Protein AF-A0A9Q9YPD6-F1 (afdb_monomer)

Mean predicted aligned error: 18.25 Å

InterPro domains:
  IPR005024 Snf7 family [PF03357] (2-167)
  IPR005024 Snf7 family [PTHR22761] (2-170)

Organism: Cyprinus carpio (NCBI:txid7962)

Foldseek 3Di:
DVLVVVLVVLVVVLVVLVVVLVVLVVVLVVCVVVVVPVVSVVSVVVSVVSVVVSVVSVVVSVVSVVVVVVVVVVVVVVVVVVVVVVVVVVVVVVVVVVVVVVVVVVVVVVVVVVVVVVVVVVVVVVPDDPVRVVVVVVVVVVVVVVVVVPPPDDDPPDPDPDDDDDDDDDPDDDDDDDDDDDDDDD

pLDDT: mean 80.51, std 18.85, range [35.62, 96.69]

Nearest PDB structures (foldseek):
  8qhw-assembly1_E  TM=4.895E-01  e=1.374E-01  Synechocystis sp. PCC 6803
  8a1g-assembly2_B  TM=8.987E-01  e=5.109E+00  Homo sapiens
  8qbr-assembly1_A  TM=3.561E-01  e=8.106E-01  Nostoc punctiforme
  6zvs-assembly1_A  TM=5.132E-01  e=3.677E+00  Nostoc punctiforme

Radius of gyration: 48.06 Å; Cα contacts (8 Å, |Δi|>4): 36; chains: 1; bounding box: 95×44×124 Å

Structure (mmCIF, N/CA/C/O backbone):
data_AF-A0A9Q9YPD6-F1
#
_entry.id   AF-A0A9Q9YPD6-F1
#
loop_
_atom_site.group_PDB
_atom_site.id
_atom_site.type_symbol
_atom_site.label_atom_id
_atom_site.label_alt_id
_atom_site.label_comp_id
_atom_site.label_asym_id
_atom_site.label_entity_id
_atom_site.label_seq_id
_atom_site.pdbx_PDB_ins_code
_atom_site.Cartn_x
_atom_site.Cartn_y
_atom_site.Cartn_z
_atom_site.occupancy
_atom_site.B_iso_or_equiv
_atom_site.auth_seq_id
_atom_site.auth_comp_id
_atom_site.auth_asym_id
_atom_site.auth_atom_id
_atom_site.pdbx_PDB_model_num
ATOM 1 N N . MET A 1 1 ? 3.966 -9.844 7.083 1.00 71.81 1 MET A N 1
ATOM 2 C CA . MET A 1 1 ? 3.116 -10.764 7.888 1.00 71.81 1 MET A CA 1
ATOM 3 C C . MET A 1 1 ? 2.904 -10.311 9.335 1.00 71.81 1 MET A C 1
ATOM 5 O O . MET A 1 1 ? 1.780 -10.411 9.812 1.00 71.81 1 MET A O 1
ATOM 9 N N . GLN A 1 2 ? 3.922 -9.797 10.035 1.00 87.44 2 GLN A N 1
ATOM 10 C CA . GLN A 1 2 ? 3.820 -9.434 11.461 1.00 87.44 2 GLN A CA 1
ATOM 11 C C . GLN A 1 2 ? 2.754 -8.360 11.770 1.00 87.44 2 GLN A C 1
ATOM 13 O O . GLN A 1 2 ? 1.988 -8.525 12.716 1.00 87.44 2 GLN A O 1
ATOM 18 N N . LEU A 1 3 ? 2.625 -7.319 10.936 1.00 88.44 3 LEU A N 1
ATOM 19 C CA . LEU A 1 3 ? 1.618 -6.258 11.123 1.00 88.44 3 LEU A CA 1
ATOM 20 C C . LEU A 1 3 ? 0.174 -6.779 11.045 1.00 88.44 3 LEU A C 1
ATOM 22 O O . LEU A 1 3 ? -0.663 -6.410 11.866 1.00 88.44 3 LEU A O 1
ATOM 26 N N . LYS A 1 4 ? -0.108 -7.705 10.116 1.00 89.00 4 LYS A N 1
ATOM 27 C CA . LYS A 1 4 ? -1.428 -8.352 9.998 1.00 89.00 4 LYS A CA 1
ATOM 28 C C . LYS A 1 4 ? -1.768 -9.139 11.271 1.00 89.00 4 LYS A C 1
ATOM 30 O O . LYS A 1 4 ? -2.853 -8.976 11.815 1.00 89.00 4 LYS A O 1
ATOM 35 N N . GLN A 1 5 ? -0.810 -9.899 11.810 1.00 92.06 5 GLN A N 1
ATOM 36 C CA . GLN A 1 5 ? -0.996 -10.633 13.069 1.00 92.06 5 GLN A CA 1
ATOM 37 C C . GLN A 1 5 ? -1.225 -9.701 14.270 1.00 92.06 5 GLN A C 1
ATOM 39 O O . GLN A 1 5 ? -2.054 -9.999 15.130 1.00 92.06 5 GLN A O 1
ATOM 44 N N . GLN A 1 6 ? -0.505 -8.577 14.350 1.00 89.69 6 GLN A N 1
ATOM 45 C CA . GLN A 1 6 ? -0.702 -7.584 15.413 1.00 89.69 6 GLN A CA 1
ATOM 46 C C . GLN A 1 6 ? -2.082 -6.925 15.326 1.00 89.69 6 GLN A C 1
ATOM 48 O O . GLN A 1 6 ? -2.783 -6.851 16.336 1.00 89.69 6 GLN A O 1
ATOM 53 N N . ARG A 1 7 ? -2.512 -6.529 14.123 1.00 91.06 7 ARG A N 1
ATOM 54 C CA . ARG A 1 7 ? -3.863 -6.014 13.871 1.00 91.06 7 ARG A CA 1
ATOM 55 C C . ARG A 1 7 ? -4.930 -7.012 14.321 1.00 91.06 7 ARG A C 1
ATOM 57 O O . ARG A 1 7 ? -5.868 -6.636 15.020 1.00 91.06 7 ARG A O 1
ATOM 64 N N . ASP A 1 8 ? -4.778 -8.285 13.970 1.00 91.81 8 ASP A N 1
ATOM 65 C CA . ASP A 1 8 ? -5.764 -9.313 14.314 1.00 91.81 8 ASP A CA 1
ATOM 66 C C . ASP A 1 8 ? -5.828 -9.554 15.832 1.00 91.81 8 ASP A C 1
ATOM 68 O O . ASP A 1 8 ? -6.918 -9.694 16.391 1.00 91.81 8 ASP A O 1
ATOM 72 N N . LYS A 1 9 ? -4.687 -9.502 16.534 1.00 92.06 9 LYS A N 1
ATOM 73 C CA . LYS A 1 9 ? -4.650 -9.523 18.007 1.00 92.06 9 LYS A CA 1
ATOM 74 C C . LYS A 1 9 ? -5.383 -8.327 18.621 1.00 92.06 9 LYS A C 1
ATOM 76 O O . LYS A 1 9 ? -6.146 -8.516 19.569 1.00 92.06 9 LYS A O 1
ATOM 81 N N . LEU A 1 10 ? -5.199 -7.119 18.081 1.00 91.31 10 LEU A N 1
ATOM 82 C CA . LEU A 1 10 ? -5.905 -5.921 18.553 1.00 91.31 10 LEU A CA 1
ATOM 83 C C . LEU A 1 10 ? -7.419 -6.024 18.325 1.00 91.31 10 LEU A C 1
ATOM 85 O O . LEU A 1 10 ? -8.185 -5.737 19.242 1.00 91.31 10 LEU A O 1
ATOM 89 N N . LYS A 1 11 ? -7.862 -6.539 17.170 1.00 92.94 11 LYS A N 1
ATOM 90 C CA . LYS A 1 11 ? -9.290 -6.801 16.896 1.00 92.94 11 LYS A CA 1
ATOM 91 C C . LYS A 1 11 ? -9.890 -7.827 17.862 1.00 92.94 11 LYS A C 1
ATOM 93 O O . LYS A 1 11 ? -11.003 -7.654 18.360 1.00 92.94 11 LYS A O 1
ATOM 98 N N . GLN A 1 12 ? -9.151 -8.890 18.185 1.00 93.12 12 GLN A N 1
ATOM 99 C CA . GLN A 1 12 ? -9.588 -9.862 19.193 1.00 93.12 12 GLN A CA 1
ATOM 100 C C . GLN A 1 12 ? -9.697 -9.237 20.589 1.00 93.12 12 GLN A C 1
ATOM 102 O O . GLN A 1 12 ? -10.641 -9.532 21.325 1.00 93.12 12 GLN A O 1
ATOM 107 N N . TYR A 1 13 ? -8.748 -8.377 20.960 1.00 91.00 13 TYR A N 1
ATOM 108 C CA . TYR A 1 13 ? -8.773 -7.660 22.232 1.00 91.00 13 TYR A CA 1
ATOM 109 C C . TYR A 1 13 ? -9.955 -6.683 22.315 1.00 91.00 13 TYR A C 1
ATOM 111 O O . TYR A 1 13 ? -10.682 -6.706 23.308 1.00 91.00 13 TYR A O 1
ATOM 119 N N . GLN A 1 14 ? -10.219 -5.925 21.243 1.00 92.38 14 GLN A N 1
ATOM 120 C CA . GLN A 1 14 ? -11.392 -5.055 21.107 1.00 92.38 14 GLN A CA 1
ATOM 121 C C . GLN A 1 14 ? -12.683 -5.839 21.375 1.00 92.38 14 GLN A C 1
ATOM 123 O O . GLN A 1 14 ? -13.441 -5.484 22.275 1.00 92.38 14 GLN A O 1
ATOM 128 N N . LYS A 1 15 ? -12.880 -6.978 20.696 1.00 93.38 15 LYS A N 1
ATOM 129 C CA . LYS A 1 15 ? -14.070 -7.829 20.876 1.00 93.38 15 LYS A CA 1
ATOM 130 C C . LYS A 1 15 ? -14.243 -8.315 22.321 1.00 93.38 15 LYS A C 1
ATOM 132 O O . LYS A 1 15 ? -15.363 -8.347 22.833 1.00 93.38 15 LYS A O 1
ATOM 137 N N . LYS A 1 16 ? -13.146 -8.685 22.993 1.00 91.94 16 LYS A N 1
ATOM 138 C CA . LYS A 1 16 ? -13.170 -9.104 24.406 1.00 91.94 16 LYS A CA 1
ATOM 139 C C . LYS A 1 16 ? -13.592 -7.959 25.329 1.00 91.94 16 LYS A C 1
ATOM 141 O O . LYS A 1 16 ? -14.445 -8.175 26.190 1.00 91.94 16 LYS A O 1
ATOM 146 N N . ILE A 1 17 ? -13.038 -6.759 25.138 1.00 90.75 17 ILE A N 1
ATOM 147 C CA . ILE A 1 17 ? -13.406 -5.584 25.941 1.00 90.75 17 ILE A CA 1
ATOM 148 C C . ILE A 1 17 ? -14.869 -5.211 25.714 1.00 90.75 17 ILE A C 1
ATOM 150 O O . ILE A 1 17 ? -15.580 -5.000 26.693 1.00 90.75 17 ILE A O 1
ATOM 154 N N . THR A 1 18 ? -15.354 -5.188 24.470 1.00 91.56 18 THR A N 1
ATOM 155 C CA . THR A 1 18 ? -16.757 -4.855 24.174 1.00 91.56 18 THR A CA 1
ATOM 156 C C . THR A 1 18 ? -17.724 -5.789 24.907 1.00 91.56 18 THR A C 1
ATOM 158 O O . THR A 1 18 ? -18.663 -5.324 25.553 1.00 91.56 18 THR A O 1
ATOM 161 N N . LEU A 1 19 ? -17.448 -7.099 24.903 1.00 93.31 19 LEU A N 1
ATOM 162 C CA . LEU A 1 19 ? -18.248 -8.082 25.640 1.00 93.31 19 LEU A CA 1
ATOM 163 C C . LEU A 1 19 ? -18.207 -7.833 27.158 1.00 93.31 19 LEU A C 1
ATOM 165 O O . LEU A 1 19 ? -19.218 -7.943 27.852 1.00 93.31 19 LEU A O 1
ATOM 169 N N . GLN A 1 20 ? -17.031 -7.502 27.696 1.00 90.75 20 GLN A N 1
ATOM 170 C CA . GLN A 1 20 ? -16.868 -7.216 29.119 1.00 90.75 20 GLN A CA 1
ATOM 171 C C . GLN A 1 20 ? -17.604 -5.936 29.535 1.00 90.75 20 GLN A C 1
ATOM 173 O O . GLN A 1 20 ? -18.266 -5.917 30.570 1.00 90.75 20 GLN A O 1
ATOM 178 N N . MET A 1 21 ? -17.567 -4.901 28.702 1.00 91.25 21 MET A N 1
ATOM 179 C CA . MET A 1 21 ? -18.288 -3.649 28.914 1.00 91.25 21 MET A CA 1
ATOM 180 C C . MET A 1 21 ? -19.807 -3.827 28.927 1.00 91.25 21 MET A C 1
ATOM 182 O O . MET A 1 21 ? -20.513 -3.123 29.656 1.00 91.25 21 MET A O 1
ATOM 186 N N . GLU A 1 22 ? -20.328 -4.755 28.127 1.00 91.88 22 GLU A N 1
ATOM 187 C CA . GLU A 1 22 ? -21.752 -5.081 28.112 1.00 91.88 22 GLU A CA 1
ATOM 188 C C . GLU A 1 22 ? -22.186 -5.777 29.408 1.00 91.88 22 GLU A C 1
ATOM 190 O O . GLU A 1 22 ? -23.190 -5.387 30.012 1.00 91.88 22 GLU A O 1
ATOM 195 N N . LYS A 1 23 ? -21.365 -6.705 29.918 1.00 91.75 23 LYS A N 1
ATOM 196 C CA . LYS A 1 23 ? -21.562 -7.323 31.241 1.00 91.75 23 LYS A CA 1
ATOM 197 C C . LYS A 1 23 ? -21.500 -6.290 32.367 1.00 91.75 23 LYS A C 1
ATOM 199 O O . LYS A 1 23 ? -22.380 -6.257 33.224 1.00 91.75 23 LYS A O 1
ATOM 204 N N . GLU A 1 24 ? -20.507 -5.400 32.347 1.00 89.75 24 GLU A N 1
ATOM 205 C CA . GLU A 1 24 ? -20.381 -4.319 33.335 1.00 89.75 24 GLU A CA 1
ATOM 206 C C . GLU A 1 24 ? -21.580 -3.357 33.282 1.00 89.75 24 GLU A C 1
ATOM 208 O O . GLU A 1 24 ? -22.039 -2.886 34.323 1.00 89.75 24 GLU A O 1
ATOM 213 N N . ARG A 1 25 ? -22.159 -3.117 32.095 1.00 90.69 25 ARG A N 1
ATOM 214 C CA . ARG A 1 25 ? -23.391 -2.327 31.939 1.00 90.69 25 ARG A CA 1
ATOM 215 C C . ARG A 1 25 ? -24.594 -3.007 32.594 1.00 90.69 25 ARG A C 1
ATOM 217 O O . ARG A 1 25 ? -25.392 -2.319 33.229 1.00 90.69 25 ARG A O 1
ATOM 224 N N . GLN A 1 26 ? -24.751 -4.318 32.423 1.00 93.12 26 GLN A N 1
ATOM 225 C CA . GLN A 1 26 ? -25.835 -5.077 33.057 1.00 93.12 26 GLN A CA 1
ATOM 226 C C . GLN A 1 26 ? -25.677 -5.097 34.581 1.00 93.12 26 GLN A C 1
ATOM 228 O O . GLN A 1 26 ? -26.632 -4.801 35.297 1.00 93.12 26 GLN A O 1
ATOM 233 N N . LEU A 1 27 ? -24.457 -5.328 35.071 1.00 92.06 27 LEU A N 1
ATOM 234 C CA . LEU A 1 27 ? -24.146 -5.302 36.499 1.00 92.06 27 LEU A CA 1
ATOM 235 C C . LEU A 1 27 ? -24.398 -3.917 37.115 1.00 92.06 27 LEU A C 1
ATOM 237 O O . LEU A 1 27 ? -24.978 -3.809 38.192 1.00 92.06 27 LEU A O 1
ATOM 241 N N . ALA A 1 28 ? -24.028 -2.841 36.413 1.00 90.44 28 ALA A N 1
ATOM 242 C CA . ALA A 1 28 ? -24.315 -1.480 36.856 1.00 90.44 28 ALA A CA 1
ATOM 243 C C . ALA A 1 28 ? -25.828 -1.209 36.954 1.00 90.44 28 ALA A C 1
ATOM 245 O O . ALA A 1 28 ? -26.259 -0.563 37.905 1.00 90.44 28 ALA A O 1
ATOM 246 N N . LYS A 1 29 ? -26.644 -1.732 36.023 1.00 92.50 29 LYS A N 1
ATOM 247 C CA . LYS A 1 29 ? -28.115 -1.640 36.106 1.00 92.50 29 LYS A CA 1
ATOM 248 C C . LYS A 1 29 ? -28.668 -2.385 37.323 1.00 92.50 29 LYS A C 1
ATOM 250 O O . LYS A 1 29 ? -29.507 -1.838 38.026 1.00 92.50 29 LYS A O 1
ATOM 255 N N . GLN A 1 30 ? -28.180 -3.596 37.595 1.00 93.06 30 GLN A N 1
ATOM 256 C CA . GLN A 1 30 ? -28.592 -4.368 38.773 1.00 93.06 30 GLN A CA 1
ATOM 257 C C . GLN A 1 30 ? -28.241 -3.635 40.075 1.00 93.06 30 GLN A C 1
ATOM 259 O O . GLN A 1 30 ? -29.092 -3.473 40.940 1.00 93.06 30 GLN A O 1
ATOM 264 N N . LEU A 1 31 ? -27.025 -3.093 40.183 1.00 92.38 31 LEU A N 1
ATOM 265 C CA . LEU A 1 31 ? -26.599 -2.333 41.364 1.00 92.38 31 LEU A CA 1
ATOM 266 C C . LEU A 1 31 ? -27.394 -1.037 41.578 1.00 92.38 31 LEU A C 1
ATOM 268 O O . LEU A 1 31 ? -27.549 -0.610 42.721 1.00 92.38 31 LEU A O 1
ATOM 272 N N . LEU A 1 32 ? -27.896 -0.414 40.506 1.00 91.75 32 LEU A N 1
ATOM 273 C CA . LEU A 1 32 ? -28.810 0.727 4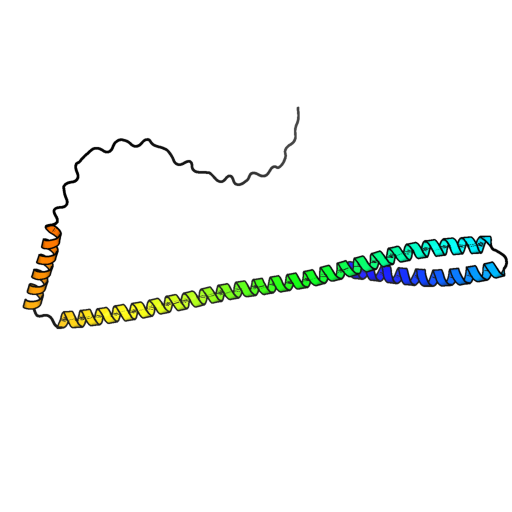0.610 1.00 91.75 32 LEU A CA 1
ATOM 274 C C . LEU A 1 32 ? -30.175 0.310 41.167 1.00 91.75 32 LEU A C 1
ATOM 276 O O . LEU A 1 32 ? -30.701 1.017 42.024 1.00 91.75 32 LEU A O 1
ATOM 280 N N . ASN A 1 33 ? -30.707 -0.836 40.731 1.00 92.38 33 ASN A N 1
ATOM 281 C CA . ASN A 1 33 ? -31.961 -1.388 41.252 1.00 92.38 33 ASN A CA 1
ATOM 282 C C . ASN A 1 33 ? -31.836 -1.794 42.732 1.00 92.38 33 ASN A C 1
ATOM 284 O O . ASN A 1 33 ? -32.757 -1.565 43.506 1.00 92.38 33 ASN A O 1
ATOM 288 N N . ASP A 1 34 ? -30.670 -2.303 43.142 1.00 92.75 34 ASP A N 1
ATOM 289 C CA . ASP A 1 34 ? -30.331 -2.634 44.536 1.00 92.75 34 ASP A CA 1
ATOM 290 C C . ASP A 1 34 ? -30.091 -1.399 45.437 1.00 92.75 34 ASP A C 1
ATOM 292 O O . ASP A 1 34 ? -29.715 -1.542 46.602 1.00 92.75 34 ASP A O 1
ATOM 296 N N . GLY A 1 35 ? -30.188 -0.174 44.906 1.00 91.25 35 GLY A N 1
ATOM 297 C CA . GLY A 1 35 ? -29.918 1.064 45.650 1.00 91.25 35 GLY A CA 1
ATOM 298 C C . GLY A 1 35 ? -28.432 1.364 45.914 1.00 91.25 35 GLY A C 1
ATOM 299 O O . GLY A 1 35 ? -28.103 2.376 46.536 1.00 91.25 35 GLY A O 1
ATOM 300 N N . LYS A 1 36 ? -27.497 0.551 45.403 1.00 93.50 36 LYS A N 1
ATOM 301 C CA . LYS A 1 36 ? -26.038 0.684 45.606 1.00 93.50 36 LYS A CA 1
ATOM 302 C C . LYS A 1 36 ? -25.408 1.675 44.615 1.00 93.50 36 LYS A C 1
ATOM 304 O O . LYS A 1 36 ? -24.550 1.314 43.801 1.00 93.50 36 LYS A O 1
ATOM 309 N N . LYS A 1 37 ? -25.812 2.947 44.697 1.00 90.94 37 LYS A N 1
ATOM 310 C CA . LYS A 1 37 ? -25.425 4.016 43.751 1.00 90.94 37 LYS A CA 1
ATOM 311 C C . LYS A 1 37 ? -23.910 4.215 43.603 1.00 90.94 37 LYS A C 1
ATOM 313 O O . LYS A 1 37 ? -23.432 4.359 42.481 1.00 90.94 37 LYS A O 1
ATOM 318 N N . GLU A 1 38 ? -23.142 4.177 44.692 1.00 91.56 38 GLU A N 1
ATOM 319 C CA . GLU A 1 38 ? -21.685 4.396 44.637 1.00 91.56 38 GLU A CA 1
ATOM 320 C C . GLU A 1 38 ? -20.949 3.311 43.838 1.00 91.56 38 GLU A C 1
ATOM 322 O O . GLU A 1 38 ? -20.095 3.611 43.000 1.00 91.56 38 GLU A O 1
ATOM 327 N N . LYS A 1 39 ? -21.329 2.040 44.030 1.00 90.38 39 LYS A N 1
ATOM 328 C CA . LYS A 1 39 ? -20.750 0.907 43.289 1.00 90.38 39 LYS A CA 1
ATOM 329 C C . LYS A 1 39 ? -21.107 0.972 41.804 1.00 90.38 39 LYS A C 1
ATOM 331 O O . LYS A 1 39 ? -20.254 0.709 40.956 1.00 90.38 39 LYS A O 1
ATOM 336 N N . ALA A 1 40 ? -22.339 1.371 41.482 1.00 90.69 40 ALA A N 1
ATOM 337 C CA . ALA A 1 40 ? -22.752 1.594 40.100 1.00 90.69 40 ALA A CA 1
ATOM 338 C C . ALA A 1 40 ? -21.956 2.735 39.439 1.00 90.69 40 ALA A C 1
ATOM 340 O O . ALA A 1 40 ? -21.497 2.586 38.306 1.00 90.69 40 ALA A O 1
ATOM 341 N N . LEU A 1 41 ? -21.720 3.843 40.152 1.00 92.06 41 LEU A N 1
ATOM 342 C CA . LEU A 1 41 ? -20.915 4.965 39.658 1.00 92.06 41 LEU A CA 1
ATOM 343 C C . LEU A 1 41 ? -19.472 4.537 39.343 1.00 92.06 41 LEU A C 1
ATOM 345 O O . LEU A 1 41 ? -18.935 4.908 38.298 1.00 92.06 41 LEU A O 1
ATOM 349 N N . LEU A 1 42 ? -18.851 3.732 40.212 1.00 92.19 42 LEU A N 1
ATOM 350 C CA . LEU A 1 42 ? -17.498 3.210 39.998 1.00 92.19 42 LEU A CA 1
ATOM 351 C C . LEU A 1 42 ? -17.411 2.349 38.727 1.00 92.19 42 LEU A C 1
ATOM 353 O O . LEU A 1 42 ? -16.501 2.540 37.918 1.00 92.19 42 LEU A O 1
ATOM 357 N N . LEU A 1 43 ? -18.378 1.450 38.508 1.00 91.25 43 LEU A N 1
ATOM 358 C CA . LEU A 1 43 ? -18.444 0.640 37.285 1.00 91.25 43 LEU A CA 1
ATOM 359 C C . LEU A 1 43 ? -18.631 1.499 36.033 1.00 91.25 43 LEU A C 1
ATOM 361 O O . LEU A 1 43 ? -17.985 1.259 35.017 1.00 91.25 43 LEU A O 1
ATOM 365 N N . LEU A 1 44 ? -19.471 2.533 36.096 1.00 90.88 44 LEU A N 1
ATOM 366 C CA . LEU A 1 44 ? -19.666 3.447 34.969 1.00 90.88 44 LEU A CA 1
ATOM 367 C C . LEU A 1 44 ? -18.400 4.258 34.653 1.00 90.88 44 LEU A C 1
ATOM 369 O O . LEU A 1 44 ? -18.092 4.460 33.476 1.00 90.88 44 LEU A O 1
ATOM 373 N N . LYS A 1 45 ? -17.630 4.671 35.670 1.00 92.88 45 LYS A N 1
ATOM 374 C CA . LYS A 1 45 ? -16.311 5.302 35.480 1.00 92.88 45 LYS A CA 1
ATOM 375 C C . LYS A 1 45 ? -15.326 4.343 34.808 1.00 92.88 45 LYS A C 1
ATOM 377 O O . LYS A 1 45 ? -14.694 4.724 33.824 1.00 92.88 45 LYS A O 1
ATOM 382 N N . LYS A 1 46 ? -15.252 3.091 35.277 1.00 91.88 46 LYS A N 1
ATOM 383 C CA . LYS A 1 46 ? -14.422 2.037 34.669 1.00 91.88 46 LYS A CA 1
ATOM 384 C C . LYS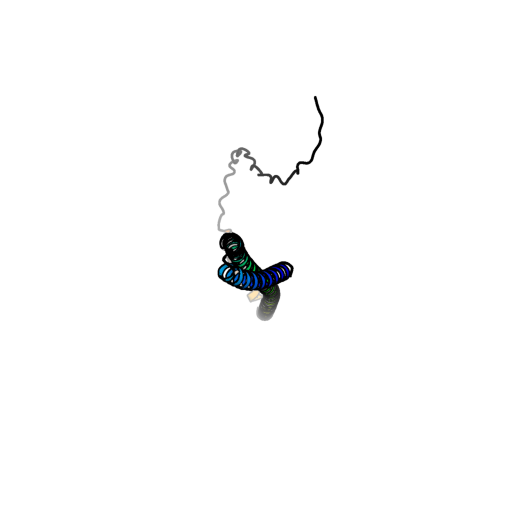 A 1 46 ? -14.791 1.809 33.200 1.00 91.88 46 LYS A C 1
ATOM 386 O O . LYS A 1 46 ? -13.917 1.829 32.336 1.00 91.88 46 LYS A O 1
ATOM 391 N N . LYS A 1 47 ? -16.089 1.706 32.910 1.00 91.62 47 LYS A N 1
ATOM 392 C CA . LYS A 1 47 ? -16.621 1.576 31.551 1.00 91.62 47 LYS A CA 1
ATOM 393 C C . LYS A 1 47 ? -16.221 2.759 30.660 1.00 91.62 47 LYS A C 1
ATOM 395 O O . LYS A 1 47 ? -15.856 2.567 29.504 1.00 91.62 47 LYS A O 1
ATOM 400 N N . ARG A 1 48 ? -16.282 3.994 31.175 1.00 92.94 48 ARG A N 1
ATOM 401 C CA . ARG A 1 48 ? -15.903 5.190 30.403 1.00 92.94 48 ARG A CA 1
ATOM 402 C C . ARG A 1 48 ? -14.410 5.218 30.072 1.00 92.94 48 ARG A C 1
ATOM 404 O O . ARG A 1 48 ? -14.064 5.583 28.954 1.00 92.94 48 ARG A O 1
ATOM 411 N N . TYR A 1 49 ? -13.552 4.785 30.991 1.00 92.06 49 TYR A N 1
ATOM 412 C CA . TYR A 1 49 ? -12.121 4.626 30.723 1.00 92.06 49 TYR A CA 1
ATOM 413 C C . TYR A 1 49 ? -11.845 3.549 29.658 1.00 92.06 49 TYR A C 1
ATOM 415 O O . TYR A 1 49 ? -11.059 3.774 28.742 1.00 92.06 49 TYR A O 1
ATOM 423 N N . GLN A 1 50 ? -12.540 2.408 29.722 1.00 90.88 50 GLN A N 1
ATOM 424 C CA . GLN A 1 50 ? -12.425 1.352 28.707 1.00 90.88 50 GLN A CA 1
ATOM 425 C C . GLN A 1 50 ? -12.874 1.819 27.315 1.00 90.88 50 GLN A C 1
ATOM 427 O O . GLN A 1 50 ? -12.202 1.494 26.343 1.00 90.88 50 GLN A O 1
ATOM 432 N N . ASN A 1 51 ? -13.940 2.625 27.214 1.00 91.75 51 ASN A N 1
ATOM 433 C CA . ASN A 1 51 ? -14.333 3.263 25.949 1.00 91.75 51 ASN A CA 1
ATOM 434 C C . ASN A 1 51 ? -13.197 4.117 25.371 1.00 91.75 51 ASN A C 1
ATOM 436 O O . ASN A 1 51 ? -12.825 3.939 24.222 1.00 91.75 51 ASN A O 1
ATOM 440 N N . GLN A 1 52 ? -12.589 4.987 26.184 1.00 92.94 52 GLN A N 1
ATOM 441 C CA . GLN A 1 52 ? -11.473 5.821 25.720 1.00 92.94 52 GLN A CA 1
ATOM 442 C C . GLN A 1 52 ? -10.273 4.988 25.254 1.00 92.94 52 GLN A C 1
ATOM 444 O O . GLN A 1 52 ? -9.549 5.390 24.344 1.00 92.94 52 GLN A O 1
ATOM 449 N N . LEU A 1 53 ? -10.025 3.842 25.894 1.00 90.69 53 LEU A N 1
ATOM 450 C CA . LEU A 1 53 ? -8.979 2.921 25.465 1.00 90.69 53 LEU A CA 1
ATOM 451 C C . LEU A 1 53 ? -9.338 2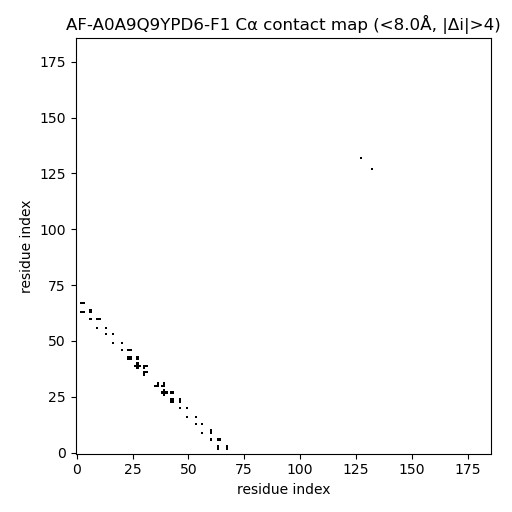.245 24.135 1.00 90.69 53 LEU A C 1
ATOM 453 O O . LEU A 1 53 ? -8.470 2.144 23.273 1.00 90.69 53 LEU A O 1
ATOM 457 N N . LEU A 1 54 ? -10.599 1.840 23.953 1.00 93.06 54 LEU A N 1
ATOM 458 C CA . LEU A 1 54 ? -11.095 1.287 22.692 1.00 93.06 54 LEU A CA 1
ATOM 459 C C . LEU A 1 54 ? -10.948 2.279 21.539 1.00 93.06 54 LEU A C 1
ATOM 461 O O . LEU A 1 54 ? -10.409 1.890 20.509 1.00 93.06 54 LEU A O 1
ATOM 465 N N . ASP A 1 55 ? -11.319 3.546 21.736 1.00 93.00 55 ASP A N 1
ATOM 466 C CA . ASP A 1 55 ? -11.180 4.588 20.710 1.00 93.00 55 ASP A CA 1
ATOM 467 C C . ASP A 1 55 ? -9.710 4.740 20.273 1.00 93.00 55 ASP A C 1
ATOM 469 O O . ASP A 1 55 ? -9.384 4.842 19.089 1.00 93.00 55 ASP A O 1
ATOM 473 N N . LYS A 1 56 ? -8.772 4.699 21.231 1.00 91.94 56 LYS A N 1
ATOM 474 C CA . LYS A 1 56 ? -7.329 4.715 20.932 1.00 91.94 56 LYS A CA 1
ATOM 475 C C . LYS A 1 56 ? -6.889 3.470 20.165 1.00 91.94 56 LYS A C 1
ATOM 477 O O . LYS A 1 56 ? -6.107 3.588 19.225 1.00 91.94 56 LYS A O 1
ATOM 482 N N . THR A 1 57 ? -7.364 2.291 20.561 1.00 91.56 57 THR A N 1
ATOM 483 C CA . THR A 1 57 ? -7.059 1.035 19.867 1.00 91.56 57 THR A CA 1
ATOM 484 C C . THR A 1 57 ? -7.628 1.018 18.451 1.00 91.56 57 THR A C 1
ATOM 486 O O . THR A 1 57 ? -6.958 0.539 17.544 1.00 91.56 57 THR A O 1
ATOM 489 N N . GLU A 1 58 ? -8.813 1.578 18.227 1.00 93.00 58 GLU A N 1
ATOM 490 C CA . GLU A 1 58 ? -9.424 1.682 16.901 1.00 93.00 58 GLU A CA 1
ATOM 491 C C . GLU A 1 58 ? -8.602 2.587 15.978 1.00 93.00 58 GLU A C 1
ATOM 493 O O . GLU A 1 58 ? -8.261 2.186 14.867 1.00 93.00 58 GLU A O 1
ATOM 498 N N . ASN A 1 59 ? -8.136 3.733 16.484 1.00 94.56 59 ASN A N 1
ATOM 499 C CA . ASN A 1 59 ? -7.187 4.582 15.758 1.00 94.56 59 ASN A CA 1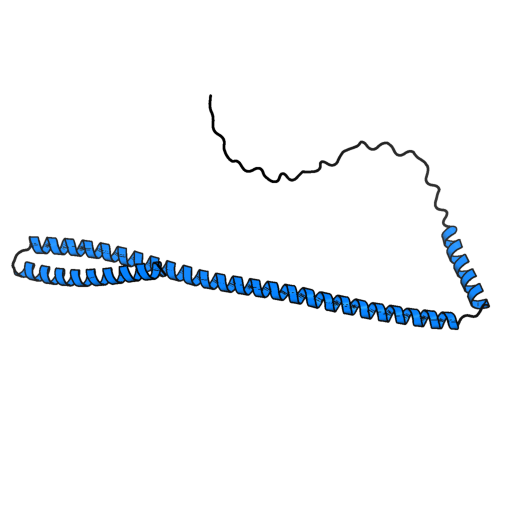
ATOM 500 C C . ASN A 1 59 ? -5.883 3.840 15.414 1.00 94.56 59 ASN A C 1
ATOM 502 O O . ASN A 1 59 ? -5.364 3.961 14.305 1.00 94.56 59 ASN A O 1
ATOM 506 N N . GLN A 1 60 ? -5.351 3.038 16.341 1.00 91.62 60 GLN A N 1
ATOM 507 C CA . GLN A 1 60 ? -4.159 2.222 16.088 1.00 91.62 60 GLN A CA 1
ATOM 508 C C . GLN A 1 60 ? -4.404 1.140 15.030 1.00 91.62 60 GLN A C 1
ATOM 510 O O . GLN A 1 60 ? -3.534 0.911 14.192 1.00 91.62 60 GLN A O 1
ATOM 515 N N . ILE A 1 61 ? -5.570 0.488 15.044 1.00 92.88 61 ILE A N 1
ATOM 516 C CA . ILE A 1 61 ? -5.954 -0.502 14.031 1.00 92.88 61 ILE A CA 1
ATOM 517 C C . ILE A 1 61 ? -6.020 0.161 12.653 1.00 92.88 61 ILE A C 1
ATOM 519 O O . ILE A 1 61 ? -5.401 -0.356 11.72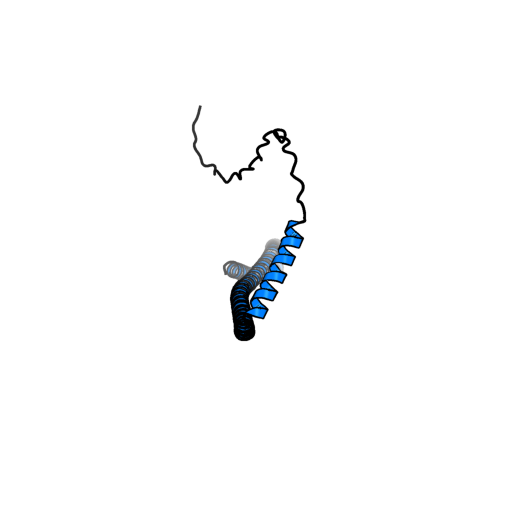7 1.00 92.88 61 ILE A O 1
ATOM 523 N N . SER A 1 62 ? -6.674 1.318 12.531 1.00 94.50 62 SER A N 1
ATOM 524 C CA . SER A 1 62 ? -6.752 2.076 11.274 1.00 94.50 62 SER A CA 1
ATOM 525 C C . SER A 1 62 ? -5.369 2.471 10.745 1.00 94.50 62 SER A C 1
ATOM 527 O O . SER A 1 62 ? -5.090 2.338 9.555 1.00 94.50 62 SER A O 1
ATOM 529 N N . ASN A 1 63 ? -4.461 2.892 11.631 1.00 93.38 63 ASN A N 1
ATOM 530 C CA . ASN A 1 63 ? -3.081 3.209 11.255 1.00 93.38 63 ASN A CA 1
ATOM 531 C C . ASN A 1 63 ? -2.311 1.970 10.770 1.00 93.38 63 ASN A C 1
ATOM 533 O O . ASN A 1 63 ? -1.573 2.049 9.790 1.00 93.38 63 ASN A O 1
ATOM 537 N N . LEU A 1 64 ? -2.490 0.819 11.428 1.00 92.38 64 LEU A N 1
ATOM 538 C CA . LEU A 1 64 ? -1.884 -0.443 10.994 1.00 92.38 64 LEU A CA 1
ATOM 539 C C . LEU A 1 64 ? -2.455 -0.917 9.655 1.00 92.38 64 LEU A C 1
ATOM 541 O O . LEU A 1 64 ? -1.714 -1.461 8.842 1.00 92.38 64 LEU A O 1
ATOM 545 N N . GLU A 1 65 ? -3.752 -0.727 9.415 1.00 92.25 65 GLU A N 1
ATOM 546 C CA . GLU A 1 65 ? -4.387 -1.060 8.138 1.00 92.25 65 GLU A CA 1
ATOM 547 C C . GLU A 1 65 ? -3.834 -0.206 6.997 1.00 92.25 65 GLU A C 1
ATOM 549 O O . GLU A 1 65 ? -3.453 -0.772 5.973 1.00 92.25 65 GLU A O 1
ATOM 554 N N . ARG A 1 66 ? -3.676 1.106 7.210 1.00 94.56 66 ARG A N 1
ATOM 555 C CA . ARG A 1 66 ? -3.008 1.998 6.251 1.00 94.56 66 ARG A CA 1
ATOM 556 C C . ARG A 1 66 ? -1.575 1.546 5.967 1.00 94.56 66 ARG A C 1
ATOM 558 O O . ARG A 1 66 ? -1.221 1.338 4.818 1.00 94.56 66 ARG A O 1
ATOM 565 N N . MET A 1 67 ? -0.783 1.281 7.006 1.00 92.62 67 MET A N 1
ATOM 566 C CA . MET A 1 67 ? 0.603 0.826 6.838 1.00 92.62 67 MET A CA 1
ATOM 567 C C . MET A 1 67 ? 0.697 -0.504 6.074 1.00 92.62 67 MET A C 1
ATOM 569 O O . MET A 1 67 ? 1.625 -0.716 5.299 1.00 92.62 67 MET A O 1
ATOM 573 N N . VAL A 1 68 ? -0.253 -1.421 6.283 1.00 92.69 68 VAL A N 1
ATOM 574 C CA . VAL A 1 68 ? -0.314 -2.671 5.514 1.00 92.69 68 VAL A CA 1
ATOM 575 C C . VAL A 1 68 ? -0.612 -2.395 4.041 1.00 92.69 68 VAL A C 1
ATOM 577 O O . VAL A 1 68 ? 0.044 -2.998 3.197 1.00 92.69 68 VAL A O 1
ATOM 580 N N . GLN A 1 69 ? -1.550 -1.495 3.737 1.00 93.88 69 GLN A N 1
ATOM 581 C CA . GLN A 1 69 ? -1.859 -1.093 2.361 1.00 93.88 69 GLN A CA 1
ATOM 582 C C . GLN A 1 69 ? -0.653 -0.436 1.683 1.00 93.88 69 GLN A C 1
ATOM 584 O O . GLN A 1 69 ? -0.314 -0.817 0.568 1.00 93.88 69 GLN A O 1
ATOM 589 N N . ASP A 1 70 ? 0.038 0.471 2.376 1.00 94.94 70 ASP A N 1
ATOM 590 C CA . ASP A 1 70 ? 1.230 1.149 1.856 1.00 94.94 70 ASP A CA 1
ATOM 591 C C . ASP A 1 70 ? 2.341 0.141 1.516 1.00 94.94 70 ASP A C 1
ATOM 593 O O . ASP A 1 70 ? 2.973 0.225 0.466 1.00 94.94 70 ASP A O 1
ATOM 597 N N . ILE A 1 71 ? 2.551 -0.871 2.368 1.00 93.31 71 ILE A N 1
ATOM 598 C CA . ILE A 1 71 ? 3.531 -1.938 2.111 1.00 93.31 71 ILE A CA 1
ATOM 599 C C . ILE A 1 71 ? 3.108 -2.812 0.927 1.00 93.31 71 ILE A C 1
ATOM 601 O O . ILE A 1 71 ? 3.953 -3.209 0.127 1.00 93.31 71 ILE A O 1
ATOM 605 N N . GLU A 1 72 ? 1.825 -3.159 0.820 1.00 91.81 72 GLU A N 1
ATOM 606 C CA . GLU A 1 72 ? 1.317 -3.938 -0.315 1.00 91.81 72 GLU A CA 1
ATOM 607 C C . GLU A 1 72 ? 1.470 -3.166 -1.626 1.00 91.81 72 GLU A C 1
ATOM 609 O O . GLU A 1 72 ? 1.888 -3.744 -2.628 1.00 91.81 72 GLU A O 1
ATOM 614 N N . PHE A 1 73 ? 1.218 -1.860 -1.605 1.00 95.62 73 PHE A N 1
ATOM 615 C CA . PHE A 1 73 ? 1.439 -0.990 -2.749 1.00 95.62 73 PHE A CA 1
ATOM 616 C C . PHE A 1 73 ? 2.923 -0.912 -3.124 1.00 95.62 73 PHE A C 1
ATOM 618 O O . PHE A 1 73 ? 3.266 -1.202 -4.266 1.00 95.62 73 PHE A O 1
ATOM 625 N N . ALA A 1 74 ? 3.816 -0.677 -2.158 1.00 94.88 74 ALA A N 1
ATOM 626 C CA . ALA A 1 74 ? 5.262 -0.664 -2.394 1.00 94.88 74 ALA A CA 1
ATOM 627 C C . ALA A 1 74 ? 5.786 -1.998 -2.966 1.00 94.88 74 ALA A C 1
ATOM 629 O O . ALA A 1 74 ? 6.697 -2.021 -3.792 1.00 94.88 74 ALA A O 1
ATOM 630 N N . GLN A 1 75 ? 5.196 -3.134 -2.574 1.00 94.31 75 GLN A N 1
ATOM 631 C CA . GLN A 1 75 ? 5.523 -4.434 -3.170 1.00 94.31 75 GLN A CA 1
ATOM 632 C C . GLN A 1 75 ? 5.099 -4.532 -4.638 1.00 94.31 75 GLN A C 1
ATOM 634 O O . GLN A 1 75 ? 5.791 -5.174 -5.429 1.00 94.31 75 GLN A O 1
ATOM 639 N N . ILE A 1 76 ? 3.965 -3.936 -5.007 1.00 95.38 76 ILE A N 1
ATOM 640 C CA . ILE A 1 76 ? 3.520 -3.866 -6.403 1.00 95.38 76 ILE A CA 1
ATOM 641 C C . ILE A 1 76 ? 4.450 -2.944 -7.192 1.00 95.38 76 ILE A C 1
ATOM 643 O O . ILE A 1 76 ? 4.920 -3.341 -8.255 1.00 95.38 76 ILE A O 1
ATOM 647 N N . GLU A 1 77 ? 4.774 -1.767 -6.658 1.00 95.19 77 GLU A N 1
ATOM 648 C CA . GLU A 1 77 ? 5.715 -0.829 -7.279 1.00 95.19 77 GLU A CA 1
ATOM 649 C C . GLU A 1 77 ? 7.076 -1.478 -7.539 1.00 95.19 77 GLU A C 1
ATOM 651 O O . GLU A 1 77 ? 7.616 -1.357 -8.637 1.00 95.19 77 GLU A O 1
ATOM 656 N N . MET A 1 78 ? 7.598 -2.242 -6.575 1.00 96.38 78 MET A N 1
ATOM 657 C CA . MET A 1 78 ? 8.853 -2.976 -6.741 1.00 96.38 78 MET A CA 1
ATOM 658 C C . MET A 1 78 ? 8.776 -3.985 -7.893 1.00 96.38 78 MET A C 1
ATOM 660 O O . MET A 1 78 ? 9.682 -4.037 -8.719 1.00 96.38 78 MET A O 1
ATOM 664 N N . LYS A 1 79 ? 7.675 -4.739 -8.006 1.00 95.62 79 LYS A N 1
ATOM 665 C CA . LYS A 1 79 ? 7.469 -5.678 -9.122 1.00 95.62 79 LYS A CA 1
ATOM 666 C C . LYS A 1 79 ? 7.375 -4.970 -10.471 1.00 95.62 79 LYS A C 1
ATOM 668 O O . LYS A 1 79 ? 7.903 -5.471 -11.459 1.00 95.62 79 LYS A O 1
ATOM 673 N N . VAL A 1 80 ? 6.705 -3.817 -10.527 1.00 96.62 80 VAL A N 1
ATOM 674 C CA . VAL A 1 80 ? 6.637 -2.999 -11.747 1.00 96.62 80 VAL A CA 1
ATOM 675 C C . VAL A 1 80 ? 8.035 -2.520 -12.128 1.00 96.62 80 VAL A C 1
ATOM 677 O O . VAL A 1 80 ? 8.429 -2.653 -13.282 1.00 96.62 80 VAL A O 1
ATOM 680 N N . PHE A 1 81 ? 8.811 -2.030 -11.162 1.00 96.62 81 PHE A N 1
ATOM 681 C CA . PHE A 1 81 ? 10.186 -1.595 -11.386 1.00 96.62 81 PHE A CA 1
ATOM 682 C C . PHE A 1 81 ? 11.088 -2.734 -11.886 1.00 96.62 81 PHE A C 1
ATOM 684 O O . PHE A 1 81 ? 11.832 -2.554 -12.848 1.00 96.62 81 PHE A O 1
ATOM 691 N N . GLU A 1 82 ? 10.995 -3.923 -11.288 1.00 96.56 82 GLU A N 1
ATOM 692 C CA . GLU A 1 82 ? 11.701 -5.120 -11.761 1.00 96.56 82 GLU A CA 1
ATOM 693 C C . GLU A 1 82 ? 11.298 -5.486 -13.196 1.00 96.56 82 GLU A C 1
ATOM 695 O O . GLU A 1 82 ? 12.166 -5.747 -14.029 1.00 96.56 82 GLU A O 1
ATOM 700 N N . GLY A 1 83 ? 10.001 -5.436 -13.517 1.00 96.06 83 GLY A N 1
ATOM 701 C CA . GLY A 1 83 ? 9.497 -5.664 -14.872 1.00 96.06 83 GLY A CA 1
ATOM 702 C C . GLY A 1 83 ? 10.031 -4.649 -15.885 1.00 96.06 83 GLY A C 1
ATOM 703 O O . GLY A 1 83 ? 10.464 -5.032 -16.970 1.00 96.06 83 GLY A O 1
ATOM 704 N N . LEU A 1 84 ? 10.076 -3.365 -15.519 1.00 96.50 84 LEU A N 1
ATOM 705 C CA . LEU A 1 84 ? 10.667 -2.310 -16.347 1.00 96.50 84 LEU A CA 1
ATOM 706 C C . LEU A 1 84 ? 12.168 -2.516 -16.552 1.00 96.50 84 LEU A C 1
ATOM 708 O O . LEU A 1 84 ? 12.663 -2.296 -17.655 1.00 96.50 84 LEU A O 1
ATOM 712 N N . LYS A 1 85 ? 12.893 -2.967 -15.523 1.00 96.69 85 LYS A N 1
ATOM 713 C CA . LYS A 1 85 ? 14.321 -3.280 -15.630 1.00 96.69 85 LYS A CA 1
ATOM 714 C C . LYS A 1 85 ? 14.564 -4.413 -16.626 1.00 96.69 85 LYS A C 1
ATOM 716 O O . LYS A 1 85 ? 15.386 -4.257 -17.521 1.00 96.69 85 LYS A O 1
ATOM 721 N N . VAL A 1 86 ? 13.809 -5.508 -16.518 1.00 96.56 86 VAL A N 1
ATOM 722 C CA . VAL A 1 86 ? 13.889 -6.625 -17.473 1.00 96.56 86 VAL A CA 1
ATOM 723 C C . VAL A 1 86 ? 13.522 -6.161 -18.883 1.00 96.56 86 VAL A C 1
ATOM 725 O O . VAL A 1 86 ? 14.230 -6.485 -19.832 1.00 96.56 86 VAL A O 1
ATOM 728 N N . GLY A 1 87 ? 12.467 -5.354 -19.027 1.00 95.38 87 GLY A N 1
ATOM 729 C CA . GLY A 1 87 ? 12.085 -4.767 -20.312 1.00 95.38 87 GLY A CA 1
ATOM 730 C C . GLY A 1 87 ? 13.186 -3.889 -20.916 1.00 95.38 87 GLY A C 1
ATOM 731 O O . GLY A 1 87 ? 13.466 -3.993 -22.107 1.00 95.38 87 GLY A O 1
ATOM 732 N N . ASN A 1 88 ? 13.860 -3.074 -20.100 1.00 96.12 88 ASN A N 1
ATOM 733 C CA . ASN A 1 88 ? 14.990 -2.252 -20.531 1.00 96.12 88 ASN A CA 1
ATOM 734 C C . ASN A 1 88 ? 16.188 -3.108 -20.969 1.00 96.12 88 ASN A C 1
ATOM 736 O O . ASN A 1 88 ? 16.786 -2.831 -22.005 1.00 96.12 88 ASN A O 1
ATOM 740 N N . ASP A 1 89 ? 16.508 -4.165 -20.222 1.00 95.75 89 ASP A N 1
ATOM 741 C CA . ASP A 1 89 ? 17.591 -5.088 -20.569 1.00 95.75 89 ASP A CA 1
ATOM 742 C C . ASP A 1 89 ? 17.285 -5.856 -21.869 1.00 95.75 89 ASP A C 1
ATOM 744 O O . ASP A 1 89 ? 18.171 -6.038 -22.704 1.00 95.75 89 ASP A O 1
ATOM 748 N N . CYS A 1 90 ? 16.030 -6.260 -22.093 1.00 93.81 90 CYS A N 1
ATOM 749 C CA . CYS A 1 90 ? 15.586 -6.824 -23.371 1.00 93.81 90 CYS A CA 1
ATOM 750 C C . CYS A 1 90 ? 15.713 -5.814 -24.517 1.00 93.81 90 CYS A C 1
ATOM 752 O O . CYS A 1 90 ? 16.222 -6.167 -25.577 1.00 93.81 90 CYS A O 1
ATOM 754 N N . LEU A 1 91 ? 15.297 -4.562 -24.301 1.00 94.69 91 LEU A N 1
ATOM 755 C CA . LEU A 1 91 ? 15.384 -3.512 -25.315 1.00 94.69 91 LEU A CA 1
ATOM 756 C C . LEU A 1 91 ? 16.838 -3.223 -25.712 1.00 94.69 91 LEU A C 1
ATOM 758 O O . LEU A 1 91 ? 17.115 -3.061 -26.895 1.00 94.69 91 LEU A O 1
ATOM 762 N N . LYS A 1 92 ? 17.772 -3.221 -24.752 1.00 93.88 92 LYS A N 1
ATOM 763 C CA . LYS A 1 92 ? 19.212 -3.088 -25.031 1.00 93.88 92 LYS A CA 1
ATOM 764 C C . LYS A 1 92 ? 19.725 -4.210 -25.924 1.00 93.88 92 LYS A C 1
ATOM 766 O O . LYS A 1 92 ? 20.347 -3.929 -26.937 1.00 93.88 92 LYS A O 1
ATOM 771 N N . LYS A 1 93 ? 19.396 -5.463 -25.600 1.00 93.12 93 LYS A N 1
ATOM 772 C CA . LYS A 1 93 ? 19.786 -6.616 -26.427 1.00 93.12 93 LYS A CA 1
ATOM 773 C C . LYS A 1 93 ? 19.200 -6.546 -27.834 1.00 93.12 93 LYS A C 1
ATOM 775 O O . LYS A 1 93 ? 19.889 -6.857 -28.795 1.00 93.12 93 LYS A O 1
ATOM 780 N N . MET A 1 94 ? 17.937 -6.136 -27.964 1.00 88.88 94 MET A N 1
ATOM 781 C CA . MET A 1 94 ? 17.322 -5.933 -29.279 1.00 88.88 94 MET A CA 1
ATOM 782 C C . MET A 1 94 ? 18.026 -4.825 -30.063 1.00 88.88 94 MET A C 1
ATOM 784 O O . MET A 1 94 ? 18.251 -4.980 -31.255 1.00 88.88 94 MET A O 1
ATOM 788 N N . HIS A 1 95 ? 18.392 -3.725 -29.403 1.00 90.75 95 HIS A N 1
ATOM 789 C CA . HIS A 1 95 ? 19.131 -2.642 -30.041 1.00 90.75 95 HIS A CA 1
ATOM 790 C C . HIS A 1 95 ? 20.523 -3.091 -30.508 1.00 90.75 95 HIS A C 1
ATOM 792 O O . HIS A 1 95 ? 20.904 -2.787 -31.632 1.00 90.75 95 HIS A O 1
ATOM 798 N N . GLU A 1 96 ? 21.238 -3.872 -29.694 1.00 92.31 96 GLU A N 1
ATOM 799 C CA . GLU A 1 96 ? 22.517 -4.486 -30.073 1.00 92.31 96 GLU A CA 1
ATOM 800 C C . GLU A 1 96 ? 22.367 -5.388 -31.310 1.00 92.31 96 GLU A C 1
ATOM 802 O O . GLU A 1 96 ? 23.143 -5.261 -32.254 1.00 92.31 96 GLU A O 1
ATOM 807 N N . MET A 1 97 ? 21.342 -6.249 -31.358 1.00 87.25 97 MET A N 1
ATOM 808 C CA . MET A 1 97 ? 21.084 -7.109 -32.524 1.00 87.25 97 MET A CA 1
ATOM 809 C C . MET A 1 97 ? 20.763 -6.301 -33.786 1.00 87.25 97 MET A C 1
ATOM 811 O O . MET A 1 97 ? 21.369 -6.541 -34.823 1.00 87.25 97 MET A O 1
ATOM 815 N N . LEU A 1 98 ? 19.871 -5.309 -33.690 1.00 85.25 98 LEU A N 1
ATOM 816 C CA . LEU A 1 98 ? 19.521 -4.443 -34.822 1.00 85.25 98 LEU A CA 1
ATOM 817 C C . LEU A 1 98 ? 20.738 -3.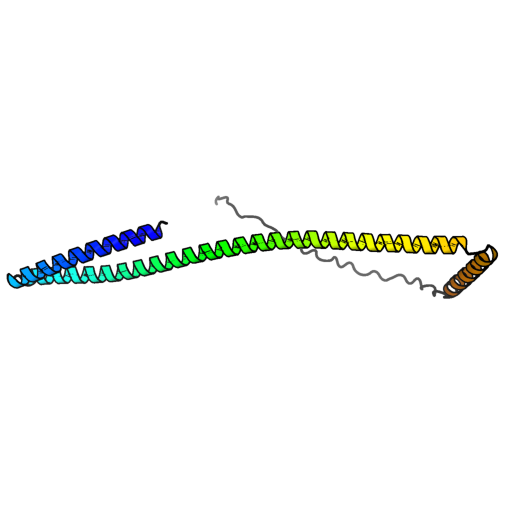673 -35.348 1.00 85.25 98 LEU A C 1
ATOM 819 O O . LEU A 1 98 ? 20.905 -3.546 -36.554 1.00 85.25 98 LEU A O 1
ATOM 823 N N . SER A 1 99 ? 21.607 -3.192 -34.453 1.00 87.69 99 SER A N 1
ATOM 824 C CA . SER A 1 99 ? 22.835 -2.503 -34.862 1.00 87.69 99 SER A CA 1
ATOM 825 C C . SER A 1 99 ? 23.805 -3.424 -35.608 1.00 87.69 99 SER A C 1
ATOM 827 O O . SER A 1 99 ? 24.487 -2.980 -36.525 1.00 87.69 99 SER A O 1
ATOM 829 N N . LEU A 1 100 ? 23.846 -4.714 -35.258 1.00 88.00 100 LEU A N 1
ATOM 830 C CA . LEU A 1 100 ? 24.665 -5.700 -35.959 1.00 88.00 100 LEU A CA 1
ATOM 831 C C . LEU A 1 100 ? 24.105 -6.010 -37.354 1.00 88.00 100 LEU A C 1
ATOM 833 O O . LEU A 1 100 ? 24.871 -6.024 -38.311 1.00 88.00 100 LEU A O 1
ATOM 837 N N . GLU A 1 101 ? 22.786 -6.177 -37.480 1.00 86.75 101 GLU A N 1
ATOM 838 C CA . GLU A 1 101 ? 22.111 -6.329 -38.781 1.00 86.75 101 GLU A CA 1
ATOM 839 C C . GLU A 1 101 ? 22.329 -5.106 -39.690 1.00 86.75 101 GLU A C 1
ATOM 841 O O . GLU A 1 101 ? 22.477 -5.235 -40.905 1.00 86.75 101 GLU A O 1
ATOM 846 N N . GLU A 1 102 ? 22.358 -3.901 -39.116 1.00 86.12 102 GLU A N 1
ATOM 847 C CA . GLU A 1 102 ? 22.633 -2.667 -39.857 1.00 86.12 102 GLU A CA 1
ATOM 848 C C . GLU A 1 102 ? 24.087 -2.607 -40.351 1.00 86.12 102 GLU A C 1
ATOM 850 O O . GLU A 1 102 ? 24.329 -2.239 -41.500 1.00 86.12 102 GLU A O 1
ATOM 855 N N . VAL A 1 103 ? 25.052 -3.039 -39.533 1.00 87.88 103 VAL A N 1
ATOM 856 C CA . VAL A 1 103 ? 26.461 -3.158 -39.947 1.00 87.88 103 VAL A CA 1
ATOM 857 C C . VAL A 1 103 ? 26.639 -4.201 -41.055 1.00 87.88 103 VAL A C 1
ATOM 859 O O . VAL A 1 103 ? 27.370 -3.940 -42.009 1.00 87.88 103 VAL A O 1
ATOM 862 N N . GLU A 1 104 ? 25.974 -5.355 -40.956 1.00 87.62 104 GLU A N 1
ATOM 863 C CA . GLU A 1 104 ? 26.009 -6.404 -41.986 1.00 87.62 104 GLU A CA 1
ATOM 864 C C . GLU A 1 104 ? 25.483 -5.875 -43.326 1.00 87.62 104 GLU A C 1
ATOM 866 O O . GLU A 1 104 ? 26.152 -6.007 -44.347 1.00 87.62 104 GLU A O 1
ATOM 871 N N . ARG A 1 105 ? 24.363 -5.143 -43.310 1.00 92.56 105 ARG A N 1
ATOM 872 C CA . ARG A 1 105 ? 23.812 -4.515 -44.518 1.00 92.56 105 ARG A CA 1
ATOM 873 C C . ARG A 1 105 ? 24.779 -3.528 -45.174 1.00 92.56 105 ARG A C 1
ATOM 875 O O . ARG A 1 105 ? 24.928 -3.547 -46.390 1.00 92.56 105 ARG A O 1
ATOM 882 N N . ILE A 1 106 ? 25.438 -2.673 -44.388 1.00 90.75 106 ILE A N 1
ATOM 883 C CA . ILE A 1 106 ? 26.425 -1.717 -44.921 1.00 90.75 106 ILE A CA 1
ATOM 884 C C . ILE A 1 106 ? 27.616 -2.461 -45.536 1.00 90.75 106 ILE A C 1
ATOM 886 O O . ILE A 1 106 ? 28.146 -2.031 -46.563 1.00 90.75 106 ILE A O 1
ATOM 890 N N . MET A 1 107 ? 28.050 -3.567 -44.923 1.00 91.81 107 MET A N 1
ATOM 891 C CA . MET A 1 107 ? 29.129 -4.392 -45.466 1.00 91.81 107 MET A CA 1
ATOM 892 C C . MET A 1 107 ? 28.736 -4.999 -46.816 1.00 91.81 107 MET A C 1
ATOM 894 O O . MET A 1 107 ? 29.533 -4.911 -47.749 1.00 91.81 107 MET A O 1
ATOM 898 N N . ASP A 1 108 ? 27.521 -5.534 -46.935 1.00 94.12 108 ASP A N 1
ATOM 899 C CA . ASP A 1 108 ? 26.998 -6.087 -48.189 1.00 94.12 108 ASP A CA 1
ATOM 900 C C . ASP A 1 108 ? 26.903 -5.010 -49.283 1.00 94.12 108 ASP A C 1
ATOM 902 O O . ASP A 1 108 ? 27.452 -5.183 -50.369 1.00 94.12 108 ASP A O 1
ATOM 906 N N . GLU A 1 109 ? 26.316 -3.845 -48.983 1.00 92.94 109 GLU A N 1
ATOM 907 C CA . GLU A 1 109 ? 26.224 -2.720 -49.931 1.00 92.94 109 GLU A CA 1
ATOM 908 C C . GLU A 1 109 ? 27.610 -2.216 -50.374 1.00 92.94 109 GLU A C 1
ATOM 910 O O . GLU A 1 109 ? 27.825 -1.861 -51.540 1.00 92.94 109 GLU A O 1
ATOM 915 N N . THR A 1 110 ? 28.579 -2.198 -49.454 1.00 91.25 110 THR A N 1
ATOM 916 C CA . THR A 1 110 ? 29.965 -1.819 -49.762 1.00 91.25 110 THR A CA 1
ATOM 917 C C . THR A 1 110 ? 30.635 -2.872 -50.638 1.00 91.25 110 THR A C 1
ATOM 919 O O . THR A 1 110 ? 31.354 -2.517 -51.571 1.00 91.25 110 THR A O 1
ATOM 922 N N . HIS A 1 111 ? 30.407 -4.158 -50.364 1.00 92.81 111 HIS A N 1
ATOM 923 C CA . HIS A 1 111 ? 30.943 -5.245 -51.173 1.00 92.81 111 HIS A CA 1
ATOM 924 C C . HIS A 1 111 ? 30.404 -5.179 -52.605 1.00 92.81 111 HIS A C 1
ATOM 926 O O . HIS A 1 111 ? 31.201 -5.165 -53.542 1.00 92.81 111 HIS A O 1
ATOM 932 N N . ASP A 1 112 ? 29.091 -5.014 -52.767 1.00 92.56 112 ASP A N 1
ATOM 933 C CA . ASP A 1 112 ? 28.449 -4.842 -54.073 1.00 92.56 112 ASP A CA 1
ATOM 934 C C . ASP A 1 112 ? 29.006 -3.621 -54.822 1.00 92.56 112 ASP A C 1
ATOM 936 O O . ASP A 1 112 ? 29.289 -3.693 -56.018 1.00 92.56 112 ASP A O 1
ATOM 940 N N . SER A 1 113 ? 29.233 -2.509 -54.116 1.00 92.06 113 SER A N 1
ATOM 941 C CA . SER A 1 113 ? 29.834 -1.299 -54.695 1.00 92.06 113 SER A CA 1
ATOM 942 C C . SER A 1 113 ? 31.278 -1.524 -55.154 1.00 92.06 113 SER A C 1
ATOM 944 O O . SER A 1 113 ? 31.668 -1.048 -56.220 1.00 92.06 113 SER A O 1
ATOM 946 N N . ILE A 1 114 ? 32.077 -2.265 -54.379 1.00 93.31 114 ILE A N 1
ATOM 947 C CA . ILE A 1 114 ? 33.452 -2.630 -54.748 1.00 93.31 114 ILE A CA 1
ATOM 948 C C . ILE A 1 114 ? 33.448 -3.540 -55.978 1.00 93.31 114 ILE A C 1
ATOM 950 O O . ILE A 1 114 ? 34.251 -3.338 -56.884 1.00 93.31 114 ILE A O 1
ATOM 954 N N . GLU A 1 115 ? 32.560 -4.532 -56.032 1.00 93.00 115 GLU A N 1
ATOM 955 C CA . GLU A 1 115 ? 32.447 -5.421 -57.191 1.00 93.00 115 GLU A CA 1
ATOM 956 C C . GLU A 1 115 ? 31.975 -4.664 -58.438 1.00 93.00 115 GLU A C 1
ATOM 958 O O . GLU A 1 115 ? 32.513 -4.880 -59.523 1.00 93.00 115 GLU A O 1
ATOM 963 N N . TYR A 1 116 ? 31.046 -3.716 -58.296 1.00 92.69 116 TYR A N 1
ATOM 964 C CA . TYR A 1 116 ? 30.654 -2.826 -59.388 1.00 92.69 116 TYR A CA 1
ATOM 965 C C . TYR A 1 116 ? 31.827 -1.960 -59.873 1.00 92.69 116 TYR A C 1
ATOM 967 O O . TYR A 1 116 ? 32.052 -1.858 -61.078 1.00 92.69 116 TYR A O 1
ATOM 975 N N . GLN A 1 117 ? 32.623 -1.394 -58.959 1.00 90.25 117 GLN A N 1
ATOM 976 C CA . GLN A 1 117 ? 33.822 -0.638 -59.326 1.00 90.25 117 GLN A CA 1
ATOM 977 C C . GLN A 1 117 ? 34.839 -1.518 -60.059 1.00 90.25 117 GLN A C 1
ATOM 979 O O . GLN A 1 117 ? 35.352 -1.109 -61.092 1.00 90.25 117 GLN A O 1
ATOM 984 N N . LYS A 1 118 ? 35.076 -2.751 -59.598 1.00 91.50 118 LYS A N 1
ATOM 985 C CA . LYS A 1 118 ? 35.954 -3.698 -60.301 1.00 91.50 118 LYS A CA 1
ATOM 986 C C . LYS A 1 118 ? 35.449 -4.033 -61.701 1.00 91.50 118 LYS A C 1
ATOM 988 O O . LYS A 1 118 ? 36.258 -4.149 -62.611 1.00 91.50 118 LYS A O 1
ATOM 993 N N . GLN A 1 119 ? 34.135 -4.183 -61.887 1.00 88.00 119 GLN A N 1
ATOM 994 C CA . GLN A 1 119 ? 33.555 -4.382 -63.219 1.00 88.00 119 GLN A CA 1
ATOM 995 C C . GLN A 1 119 ? 33.800 -3.169 -64.119 1.00 88.00 119 GLN A C 1
ATOM 997 O O . GLN A 1 119 ? 34.129 -3.346 -65.289 1.00 88.00 119 GLN A O 1
ATOM 1002 N N . ILE A 1 120 ? 33.676 -1.947 -63.586 1.00 86.25 120 ILE A N 1
ATOM 1003 C CA . ILE A 1 120 ? 34.049 -0.728 -64.315 1.00 86.25 120 ILE A CA 1
ATOM 1004 C C . ILE A 1 120 ? 35.536 -0.768 -64.678 1.00 86.25 120 ILE A C 1
ATOM 1006 O O . ILE A 1 120 ? 35.873 -0.566 -65.841 1.00 86.25 120 ILE A O 1
ATOM 1010 N N . ASP A 1 121 ? 36.410 -1.064 -63.716 1.00 86.94 121 ASP A N 1
ATOM 1011 C CA . ASP A 1 121 ? 37.858 -1.110 -63.924 1.00 86.94 121 ASP A CA 1
ATOM 1012 C C . ASP A 1 121 ? 38.238 -2.162 -64.982 1.00 86.94 121 ASP A C 1
ATOM 1014 O O . ASP A 1 121 ? 39.061 -1.890 -65.852 1.00 86.94 121 ASP A O 1
ATOM 1018 N N . GLU A 1 122 ? 37.605 -3.340 -64.971 1.00 86.62 122 GLU A N 1
ATOM 1019 C CA . GLU A 1 122 ? 37.815 -4.402 -65.964 1.00 86.62 122 GLU A CA 1
ATOM 1020 C C . GLU A 1 122 ? 37.308 -3.998 -67.359 1.00 86.62 122 GLU A C 1
ATOM 1022 O O . GLU A 1 122 ? 37.996 -4.224 -68.358 1.00 86.62 122 GLU A O 1
ATOM 1027 N N . MET A 1 123 ? 36.140 -3.350 -67.443 1.00 83.19 123 MET A N 1
ATOM 1028 C CA . MET A 1 123 ? 35.624 -2.809 -68.705 1.00 83.19 123 MET A CA 1
ATOM 1029 C C . MET A 1 123 ? 36.534 -1.715 -69.275 1.00 83.19 123 MET A C 1
ATOM 1031 O O . MET A 1 123 ? 36.761 -1.688 -70.484 1.00 83.19 123 MET A O 1
ATOM 1035 N N . LEU A 1 124 ? 37.067 -0.829 -68.428 1.00 80.50 124 LEU A N 1
ATOM 1036 C CA . LEU A 1 124 ? 37.992 0.228 -68.841 1.00 80.50 124 LEU A CA 1
ATOM 1037 C C . LEU A 1 124 ? 39.342 -0.352 -69.279 1.00 80.50 124 LEU A C 1
ATOM 1039 O O . LEU A 1 124 ? 39.823 -0.011 -70.358 1.00 80.50 124 LEU A O 1
ATOM 1043 N N . ALA A 1 125 ? 39.910 -1.282 -68.506 1.00 77.88 125 ALA A N 1
ATOM 1044 C CA . ALA A 1 125 ? 41.188 -1.928 -68.811 1.00 77.88 125 ALA A CA 1
ATOM 1045 C C . ALA A 1 125 ? 41.164 -2.721 -70.131 1.00 77.88 125 ALA A C 1
ATOM 1047 O O . ALA A 1 125 ? 42.188 -2.855 -70.793 1.00 77.88 125 ALA A O 1
ATOM 1048 N N . GLY A 1 126 ? 40.002 -3.246 -70.533 1.00 70.12 126 GLY A N 1
ATOM 1049 C CA . GLY A 1 126 ? 39.834 -3.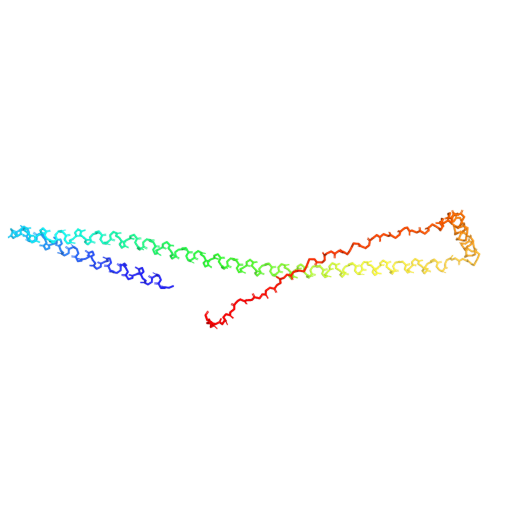953 -71.805 1.00 70.12 126 GLY A CA 1
ATOM 1050 C C . GLY A 1 126 ? 39.515 -3.067 -73.017 1.00 70.12 126 GLY A C 1
ATOM 1051 O O . GLY A 1 126 ? 39.442 -3.596 -74.127 1.00 70.12 126 GLY A O 1
ATOM 1052 N N . SER A 1 127 ? 39.281 -1.760 -72.832 1.00 70.00 127 SER A N 1
ATOM 1053 C CA . SER A 1 127 ? 38.718 -0.877 -73.869 1.00 70.00 127 SER A CA 1
ATOM 1054 C C . SER A 1 127 ? 39.663 0.213 -74.388 1.00 70.00 127 SER A C 1
ATOM 1056 O O . SER A 1 127 ? 39.318 0.858 -75.380 1.00 70.00 127 SER A O 1
ATOM 1058 N N . LEU A 1 128 ? 40.809 0.448 -73.748 1.00 74.31 128 LEU A N 1
ATOM 1059 C CA . LEU A 1 128 ? 41.770 1.486 -74.142 1.00 74.31 128 LEU A CA 1
ATOM 1060 C C . LEU A 1 128 ? 42.869 0.905 -75.042 1.00 74.31 128 LEU A C 1
ATOM 1062 O O . LEU A 1 128 ? 43.353 -0.204 -74.814 1.00 74.31 128 LEU A O 1
ATOM 1066 N N . THR A 1 129 ? 43.254 1.638 -76.089 1.00 76.94 129 THR A N 1
ATOM 1067 C CA . THR A 1 129 ? 44.421 1.297 -76.915 1.00 76.94 129 THR A CA 1
ATOM 1068 C C . THR A 1 129 ? 45.686 1.958 -76.367 1.00 76.94 129 THR A C 1
ATOM 1070 O O . THR A 1 129 ? 45.614 2.900 -75.585 1.00 76.94 129 THR A O 1
ATOM 1073 N N . GLN A 1 130 ? 46.865 1.501 -76.797 1.00 75.38 130 GLN A N 1
ATOM 1074 C CA . GLN A 1 130 ? 48.142 2.056 -76.331 1.00 75.38 130 GLN A CA 1
ATOM 1075 C C . GLN A 1 130 ? 48.300 3.557 -76.658 1.00 75.38 130 GLN A C 1
ATOM 1077 O O . GLN A 1 130 ? 48.896 4.294 -75.882 1.00 75.38 130 GLN A O 1
ATOM 1082 N N . GLU A 1 131 ? 47.716 4.026 -77.768 1.00 77.25 131 GLU A N 1
ATOM 1083 C CA . GLU A 1 131 ? 47.681 5.458 -78.106 1.00 77.25 131 GLU A CA 1
ATOM 1084 C C . GLU A 1 131 ? 46.749 6.253 -77.171 1.00 77.25 131 GLU A C 1
ATOM 1086 O O . GLU A 1 131 ? 47.052 7.399 -76.839 1.00 77.25 131 GLU A O 1
ATOM 1091 N N . ASP A 1 132 ? 45.645 5.649 -76.713 1.00 81.69 132 ASP A N 1
ATOM 1092 C CA . ASP A 1 132 ? 44.732 6.274 -75.745 1.00 81.69 132 ASP A CA 1
ATOM 1093 C C . ASP A 1 132 ? 45.378 6.370 -74.354 1.00 81.69 132 ASP A C 1
ATOM 1095 O O . ASP A 1 132 ? 45.229 7.384 -73.674 1.00 81.69 132 ASP A O 1
ATOM 1099 N N . GLU A 1 133 ? 46.131 5.348 -73.936 1.00 79.88 133 GLU A N 1
ATOM 1100 C CA . GLU A 1 133 ? 46.887 5.363 -72.676 1.00 79.88 133 GLU A CA 1
ATOM 1101 C C . GLU A 1 133 ? 47.952 6.470 -72.665 1.00 79.88 133 GLU A C 1
ATOM 1103 O O . GLU A 1 133 ? 48.041 7.223 -71.693 1.00 79.88 133 GLU A O 1
ATOM 1108 N N . ASP A 1 134 ? 48.706 6.629 -73.758 1.00 82.81 134 ASP A N 1
ATOM 1109 C CA . ASP A 1 134 ? 49.704 7.696 -73.900 1.00 82.81 134 ASP A CA 1
ATOM 1110 C C . ASP A 1 134 ? 49.055 9.095 -73.877 1.00 82.81 134 ASP A C 1
ATOM 1112 O O . ASP A 1 134 ? 49.587 10.024 -73.260 1.00 82.81 134 ASP A O 1
ATOM 1116 N N . ALA A 1 135 ? 47.883 9.259 -74.504 1.00 85.19 135 ALA A N 1
ATOM 1117 C CA . ALA A 1 135 ? 47.137 10.518 -74.491 1.00 85.19 135 ALA A CA 1
ATOM 1118 C C . ALA A 1 135 ? 46.614 10.874 -73.086 1.00 85.19 135 ALA A C 1
ATOM 1120 O O . ALA A 1 135 ? 46.736 12.024 -72.659 1.00 85.19 135 ALA A O 1
ATOM 1121 N N . VAL A 1 136 ? 46.087 9.890 -72.348 1.00 84.88 136 VAL A N 1
ATOM 1122 C CA . VAL A 1 136 ? 45.630 10.064 -70.958 1.00 84.88 136 VAL A CA 1
ATOM 1123 C C . VAL A 1 136 ? 46.798 10.395 -70.028 1.00 84.88 136 VAL A C 1
ATOM 1125 O O . VAL A 1 136 ? 46.666 11.264 -69.167 1.00 84.88 136 VAL A O 1
ATOM 1128 N N . LEU A 1 137 ? 47.957 9.752 -70.201 1.00 85.12 137 LEU A N 1
ATOM 1129 C CA . LEU A 1 137 ? 49.163 10.062 -69.427 1.00 85.12 137 LEU A CA 1
ATOM 1130 C C . LEU A 1 137 ? 49.653 11.493 -69.679 1.00 85.12 137 LEU A C 1
ATOM 1132 O O . LEU A 1 137 ? 50.003 12.190 -68.727 1.00 85.12 137 LEU A O 1
ATOM 1136 N N . ALA A 1 138 ? 49.625 11.954 -70.931 1.00 85.69 138 ALA A N 1
ATOM 1137 C CA . ALA A 1 138 ? 49.967 13.334 -71.270 1.00 85.69 138 ALA A CA 1
ATOM 1138 C C . ALA A 1 138 ? 48.977 14.349 -70.663 1.00 85.69 138 ALA A C 1
ATOM 1140 O O . ALA A 1 138 ? 49.390 15.405 -70.185 1.00 85.69 138 ALA A O 1
ATOM 1141 N N . GLU A 1 139 ? 47.675 14.037 -70.642 1.00 84.75 139 GLU A N 1
ATOM 1142 C CA . GLU A 1 139 ? 46.661 14.875 -69.987 1.00 84.75 139 GLU A CA 1
ATOM 1143 C C . GLU A 1 139 ? 46.849 14.912 -68.460 1.00 84.75 139 GLU A C 1
ATOM 1145 O O . GLU A 1 139 ? 46.804 15.985 -67.856 1.00 84.75 139 GLU A O 1
ATOM 1150 N N . LEU A 1 140 ? 47.138 13.764 -67.836 1.00 82.44 140 LEU A N 1
ATOM 1151 C CA . LEU A 1 140 ? 47.461 13.666 -66.411 1.00 82.44 140 LEU A CA 1
ATOM 1152 C C . LEU A 1 140 ? 48.688 14.521 -66.059 1.00 82.44 140 LEU A C 1
ATOM 1154 O O . LEU A 1 140 ? 48.668 15.249 -65.063 1.00 82.44 140 LEU A O 1
ATOM 1158 N N . GLU A 1 141 ? 49.739 14.454 -66.881 1.00 83.88 141 GLU A N 1
ATOM 1159 C CA . GLU A 1 141 ? 50.957 15.250 -66.717 1.00 83.88 141 GLU A CA 1
ATOM 1160 C C . GLU A 1 141 ? 50.672 16.753 -66.859 1.00 83.88 141 GLU A C 1
ATOM 1162 O O . GLU A 1 141 ? 51.170 17.550 -66.066 1.00 83.88 141 GLU A O 1
ATOM 1167 N N . ALA A 1 142 ? 49.806 17.153 -67.793 1.00 84.31 142 ALA A N 1
ATOM 1168 C CA . ALA A 1 142 ? 49.390 18.547 -67.942 1.00 84.31 142 ALA A CA 1
ATOM 1169 C C . ALA A 1 142 ? 48.615 19.070 -66.716 1.00 84.31 142 ALA A C 1
ATOM 1171 O O . ALA A 1 142 ? 48.831 20.207 -66.293 1.00 84.31 142 ALA A O 1
ATOM 1172 N N . ILE A 1 143 ? 47.746 18.248 -66.114 1.00 79.56 143 ILE A N 1
ATOM 1173 C CA . ILE A 1 143 ? 47.010 18.603 -64.886 1.00 79.56 143 ILE A CA 1
ATOM 1174 C C . ILE A 1 143 ? 47.975 18.745 -63.701 1.00 79.56 143 ILE A C 1
ATOM 1176 O O . ILE A 1 143 ? 47.907 19.728 -62.965 1.00 79.56 143 ILE A O 1
ATOM 1180 N N . THR A 1 144 ? 48.912 17.806 -63.541 1.00 75.50 144 THR A N 1
ATOM 1181 C CA . THR A 1 144 ? 49.893 17.852 -62.440 1.00 75.50 144 THR A CA 1
ATOM 1182 C C . THR A 1 144 ? 50.910 18.980 -62.602 1.00 75.50 144 THR A C 1
ATOM 1184 O O . THR A 1 144 ? 51.283 19.602 -61.610 1.00 75.50 144 THR A O 1
ATOM 1187 N N . GLN A 1 145 ? 51.327 19.308 -63.827 1.00 72.25 145 GLN A N 1
ATOM 1188 C CA . GLN A 1 145 ? 52.148 20.494 -64.092 1.00 72.25 145 GLN A CA 1
ATOM 1189 C C . GLN A 1 145 ? 51.371 21.795 -63.835 1.00 72.25 145 GLN A C 1
ATOM 1191 O O . GLN A 1 145 ? 51.936 22.730 -63.276 1.00 72.25 145 GLN A O 1
ATOM 1196 N N . GLY A 1 146 ? 50.073 21.842 -64.157 1.00 60.66 146 GLY A N 1
ATOM 1197 C CA . GLY A 1 146 ? 49.202 22.984 -63.853 1.00 60.66 146 GLY A CA 1
ATOM 1198 C C . GLY A 1 146 ? 48.999 23.243 -62.353 1.00 60.66 146 GLY A C 1
ATOM 1199 O O . GLY A 1 146 ? 48.807 24.390 -61.956 1.00 60.66 146 GLY A O 1
ATOM 1200 N N . GLU A 1 147 ? 49.079 22.209 -61.512 1.00 56.41 147 GLU A N 1
ATOM 1201 C CA . GLU A 1 147 ? 49.095 22.349 -60.047 1.00 56.41 147 GLU A CA 1
ATOM 1202 C C . GLU A 1 147 ? 50.498 22.635 -59.485 1.00 56.41 147 GLU A C 1
ATOM 1204 O O . GLU A 1 147 ? 50.616 23.309 -58.462 1.00 56.41 147 GLU A O 1
ATOM 1209 N N . ALA A 1 148 ? 51.564 22.178 -60.149 1.00 55.22 148 ALA A N 1
ATOM 1210 C CA . ALA A 1 148 ? 52.949 22.456 -59.758 1.00 55.22 148 ALA A CA 1
ATOM 1211 C C . ALA A 1 148 ? 53.396 23.902 -60.059 1.00 55.22 148 ALA A C 1
ATOM 1213 O O . ALA A 1 148 ? 54.322 24.391 -59.414 1.00 55.22 148 ALA A O 1
ATOM 1214 N N . ASP A 1 149 ? 52.729 24.592 -60.991 1.00 53.03 149 ASP A N 1
ATOM 1215 C CA . ASP A 1 149 ? 52.966 26.010 -61.321 1.00 53.03 149 ASP A CA 1
ATOM 1216 C C . ASP A 1 149 ? 52.281 26.982 -60.332 1.00 53.03 149 ASP A C 1
ATOM 1218 O O . ASP A 1 149 ? 52.404 28.205 -60.437 1.00 53.03 149 ASP A O 1
ATOM 1222 N N . LEU A 1 150 ? 51.579 26.458 -59.318 1.00 54.38 150 LEU A N 1
ATOM 1223 C CA . LEU A 1 150 ? 51.286 27.209 -58.101 1.00 54.38 150 LEU A CA 1
ATOM 1224 C C . LEU A 1 150 ? 52.576 27.285 -57.276 1.00 54.38 150 LEU A C 1
ATOM 1226 O O . LEU A 1 150 ? 52.788 26.482 -56.367 1.00 54.38 150 LEU A O 1
ATOM 1230 N N . GLU A 1 151 ? 53.436 28.256 -57.596 1.00 55.03 151 GLU A N 1
ATOM 1231 C CA . GLU A 1 151 ? 54.558 28.662 -56.745 1.00 55.03 151 GLU A CA 1
ATOM 1232 C C . GLU A 1 151 ? 54.042 28.902 -55.316 1.00 55.03 151 GLU A C 1
ATOM 1234 O O . GLU A 1 151 ? 53.483 29.953 -54.988 1.00 55.03 151 GLU A O 1
ATOM 1239 N N . LEU A 1 152 ? 54.206 27.907 -54.442 1.00 59.03 152 LEU A N 1
ATOM 1240 C CA . LEU A 1 152 ? 54.060 28.102 -53.009 1.00 59.03 152 LEU A CA 1
ATOM 1241 C C . LEU A 1 152 ? 55.179 29.069 -52.590 1.00 59.03 152 LEU A C 1
ATOM 1243 O O . LEU A 1 152 ? 56.351 28.733 -52.778 1.00 59.03 152 LEU A O 1
ATOM 1247 N N . PRO A 1 153 ? 54.867 30.262 -52.050 1.00 56.44 153 PRO A N 1
ATOM 1248 C CA . PRO A 1 153 ? 55.901 31.204 -51.648 1.00 56.44 153 PRO A CA 1
ATOM 1249 C C . PRO A 1 153 ? 56.783 30.578 -50.561 1.00 56.44 153 PRO A C 1
ATOM 1251 O O . PRO A 1 153 ? 56.266 30.000 -49.600 1.00 56.44 153 PRO A O 1
ATOM 1254 N N . GLU A 1 154 ? 58.108 30.704 -50.699 1.00 60.59 154 GLU A N 1
ATOM 1255 C CA . GLU A 1 154 ? 59.054 30.301 -49.655 1.00 60.59 154 GLU A CA 1
ATOM 1256 C C . GLU A 1 154 ? 58.694 31.014 -48.348 1.00 60.59 154 GLU A C 1
ATOM 1258 O O . GLU A 1 154 ? 58.690 32.244 -48.255 1.00 60.59 154 GLU A O 1
ATOM 1263 N N . VAL A 1 155 ? 58.359 30.219 -47.332 1.00 53.09 155 VAL A N 1
ATOM 1264 C CA . VAL A 1 155 ? 58.056 30.711 -45.990 1.00 53.09 155 VAL A CA 1
ATOM 1265 C C . VAL A 1 155 ? 59.319 31.389 -45.443 1.00 53.09 155 VAL A C 1
ATOM 1267 O O . VAL A 1 155 ? 60.359 30.728 -45.370 1.00 53.09 155 VAL A O 1
ATOM 1270 N N . PRO A 1 156 ? 59.276 32.673 -45.037 1.00 49.84 156 PRO A N 1
ATOM 1271 C CA . PRO A 1 156 ? 60.412 33.308 -44.385 1.00 49.84 156 PRO A CA 1
ATOM 1272 C C . PRO A 1 156 ? 60.795 32.527 -43.125 1.00 49.84 156 PRO A C 1
ATOM 1274 O O . PRO A 1 156 ? 59.968 32.318 -42.236 1.00 49.84 156 PRO A O 1
ATOM 1277 N N . GLY A 1 157 ? 62.051 32.086 -43.053 1.00 58.84 157 GLY A N 1
ATOM 1278 C CA . GLY A 1 157 ? 62.631 31.484 -41.856 1.00 58.84 157 GLY A CA 1
ATOM 1279 C C . GLY A 1 157 ? 62.853 32.539 -40.775 1.00 58.84 157 GLY A C 1
ATOM 1280 O O . GLY A 1 157 ? 63.976 32.991 -40.577 1.00 58.84 157 GLY A O 1
ATOM 1281 N N . GLU A 1 158 ? 61.786 32.955 -40.101 1.00 47.50 158 GLU A N 1
ATOM 1282 C CA . GLU A 1 158 ? 61.863 33.739 -38.870 1.00 47.50 158 GLU A CA 1
ATOM 1283 C C . GLU A 1 158 ? 61.794 32.777 -37.676 1.00 47.50 158 GLU A C 1
ATOM 1285 O O . GLU A 1 158 ? 60.831 32.022 -37.523 1.00 47.50 158 GLU A O 1
ATOM 1290 N N . GLU A 1 159 ? 62.849 32.763 -36.852 1.00 53.62 159 GLU A N 1
ATOM 1291 C CA . GLU A 1 159 ? 62.872 32.021 -35.589 1.00 53.62 159 GLU A CA 1
ATOM 1292 C C . GLU A 1 159 ? 61.685 32.462 -34.722 1.00 53.62 159 GLU A C 1
ATOM 1294 O O . GLU A 1 159 ? 61.551 33.631 -34.353 1.00 53.62 159 GLU A O 1
ATOM 1299 N N . LEU A 1 160 ? 60.802 31.511 -34.412 1.00 50.69 160 LEU A N 1
ATOM 1300 C CA . LEU A 1 160 ? 59.661 31.739 -33.535 1.00 50.69 160 LEU A CA 1
ATOM 1301 C C . LEU A 1 160 ? 60.163 32.126 -32.129 1.00 50.69 160 LEU A C 1
ATOM 1303 O O . LEU A 1 160 ? 61.031 31.436 -31.590 1.00 50.69 160 LEU A O 1
ATOM 1307 N N . PRO A 1 161 ? 59.615 33.181 -31.499 1.00 55.84 161 PRO A N 1
ATOM 1308 C CA . PRO A 1 161 ? 59.974 33.538 -30.132 1.00 55.84 161 PRO A CA 1
ATOM 1309 C C . PRO A 1 161 ? 59.566 32.427 -29.154 1.00 55.84 161 PRO A C 1
ATOM 1311 O O . PRO A 1 161 ? 58.467 31.877 -29.254 1.00 55.84 161 PRO A O 1
ATOM 1314 N N . GLU A 1 162 ? 60.441 32.121 -28.189 1.00 53.47 162 GLU A N 1
ATOM 1315 C CA . GLU A 1 162 ? 60.175 31.155 -27.117 1.00 53.47 162 GLU A CA 1
ATOM 1316 C C . GLU A 1 162 ? 58.889 31.524 -26.361 1.00 53.47 162 GLU A C 1
ATOM 1318 O O . GLU A 1 162 ? 58.788 32.563 -25.702 1.00 53.47 162 GLU A O 1
ATOM 1323 N N . VAL A 1 163 ? 57.886 30.652 -26.462 1.00 44.88 163 VAL A N 1
ATOM 1324 C CA . VAL A 1 163 ? 56.641 30.754 -25.700 1.00 44.88 163 VAL A CA 1
ATOM 1325 C C . VAL A 1 163 ? 56.917 30.256 -24.274 1.00 44.88 163 VAL A C 1
ATOM 1327 O O . VAL A 1 163 ? 57.436 29.150 -24.122 1.00 44.88 163 VAL A O 1
ATOM 1330 N N . PRO A 1 164 ? 56.581 31.019 -23.218 1.00 50.19 164 PRO A N 1
ATOM 1331 C CA . PRO A 1 164 ? 56.842 30.601 -21.844 1.00 50.19 164 PRO A CA 1
ATOM 1332 C C . PRO A 1 164 ? 56.034 29.346 -21.482 1.00 50.19 164 PRO A C 1
ATOM 1334 O O . PRO A 1 164 ? 54.817 29.305 -21.676 1.00 50.19 164 PRO A O 1
ATOM 1337 N N . GLU A 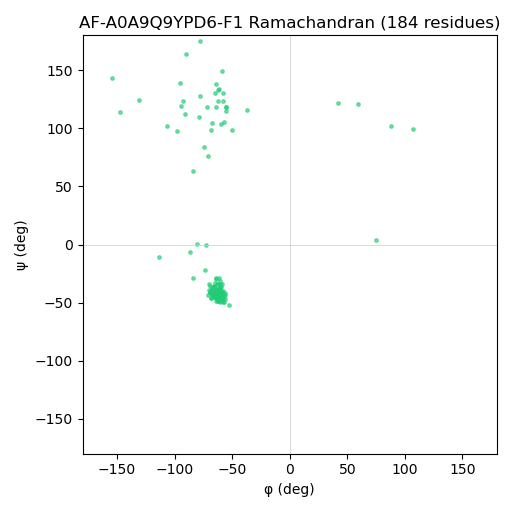1 165 ? 56.713 28.343 -20.916 1.00 49.28 165 GLU A N 1
ATOM 1338 C CA . GLU A 1 165 ? 56.105 27.135 -20.352 1.00 49.28 165 GLU A CA 1
ATOM 1339 C C . GLU A 1 165 ? 55.079 27.505 -19.270 1.00 49.28 165 GLU A C 1
ATOM 1341 O O . GLU A 1 165 ? 55.423 27.874 -18.147 1.00 49.28 165 GLU A O 1
ATOM 1346 N N . GLN A 1 166 ? 53.793 27.380 -19.591 1.00 43.91 166 GLN A N 1
ATOM 1347 C CA . GLN A 1 166 ? 52.753 27.210 -18.582 1.00 43.91 166 GLN A CA 1
ATOM 1348 C C . GLN A 1 166 ? 52.281 25.761 -18.630 1.00 43.91 166 GLN A C 1
ATOM 1350 O O . GLN A 1 166 ? 51.527 25.356 -19.514 1.00 43.91 166 GLN A O 1
ATOM 1355 N N . GLU A 1 167 ? 52.758 24.970 -17.667 1.00 44.78 167 GLU A N 1
ATOM 1356 C CA . GLU A 1 167 ? 52.282 23.610 -17.434 1.00 44.78 167 GLU A CA 1
ATOM 1357 C C . GLU A 1 167 ? 50.764 23.612 -17.168 1.00 44.78 167 GLU A C 1
ATOM 1359 O O . GLU A 1 167 ? 50.286 24.355 -16.301 1.00 44.78 167 GLU A O 1
ATOM 1364 N N . PRO A 1 168 ? 49.974 22.759 -17.843 1.00 41.16 168 PRO A N 1
ATOM 1365 C CA . PRO A 1 168 ? 48.569 22.610 -17.515 1.00 41.16 168 PRO A CA 1
ATOM 1366 C C . PRO A 1 168 ? 48.444 21.872 -16.178 1.00 41.16 168 PRO A C 1
ATOM 1368 O O . PRO A 1 168 ? 48.855 20.717 -16.029 1.00 41.16 168 PRO A O 1
ATOM 1371 N N . VAL A 1 169 ? 47.848 22.546 -15.194 1.00 42.38 169 VAL A N 1
ATOM 1372 C CA . VAL A 1 169 ? 47.538 21.983 -13.877 1.00 42.38 169 VAL A CA 1
ATOM 1373 C C . VAL A 1 169 ? 46.611 20.778 -14.056 1.00 42.38 169 VAL A C 1
ATOM 1375 O O . VAL A 1 169 ? 45.415 20.913 -14.302 1.00 42.38 169 VAL A O 1
ATOM 1378 N N . ARG A 1 170 ? 47.171 19.571 -13.925 1.00 39.41 170 ARG A N 1
ATOM 1379 C CA . ARG A 1 170 ? 46.410 18.322 -13.802 1.00 39.41 170 ARG A CA 1
ATOM 1380 C C . ARG A 1 170 ? 45.673 18.316 -12.467 1.00 39.41 170 ARG A C 1
ATOM 1382 O O . ARG A 1 170 ? 46.271 18.060 -11.419 1.00 39.41 170 ARG A O 1
ATOM 1389 N N . GLU A 1 171 ? 44.369 18.544 -12.511 1.00 42.31 171 GLU A N 1
ATOM 1390 C CA . GLU A 1 171 ? 43.478 18.356 -11.372 1.00 42.31 171 GLU A CA 1
ATOM 1391 C C . GLU A 1 171 ? 43.381 16.852 -11.051 1.00 42.31 171 GLU A C 1
ATOM 1393 O O . GLU A 1 171 ? 42.708 16.074 -11.723 1.00 42.31 171 GLU A O 1
ATOM 1398 N N . LYS A 1 172 ? 44.154 16.404 -10.054 1.00 42.50 172 LYS A N 1
ATOM 1399 C CA . LYS A 1 172 ? 44.120 15.021 -9.566 1.00 42.50 172 LYS A CA 1
ATOM 1400 C C . LYS A 1 172 ? 42.919 14.821 -8.646 1.00 42.50 172 LYS A C 1
ATOM 1402 O O . LYS A 1 172 ? 42.925 15.265 -7.497 1.00 42.50 172 LYS A O 1
ATOM 1407 N N . GLU A 1 173 ? 41.953 14.060 -9.148 1.00 39.16 173 GLU A N 1
ATOM 1408 C CA . GLU A 1 173 ? 40.963 13.292 -8.391 1.00 39.16 173 GLU A CA 1
ATOM 1409 C C . GLU A 1 173 ? 41.580 12.677 -7.119 1.00 39.16 173 GLU A C 1
ATOM 1411 O O . GLU A 1 173 ? 42.466 11.819 -7.170 1.00 39.16 173 GLU A O 1
ATOM 1416 N N . ARG A 1 174 ? 41.106 13.104 -5.942 1.00 36.91 174 ARG A N 1
ATOM 1417 C CA . ARG A 1 174 ? 41.434 12.472 -4.657 1.00 36.91 174 ARG A CA 1
ATOM 1418 C C . ARG A 1 174 ? 40.319 11.515 -4.259 1.00 36.91 174 ARG A C 1
ATOM 1420 O O . ARG A 1 174 ? 39.340 11.906 -3.629 1.00 36.91 174 ARG A O 1
ATOM 1427 N N . VAL A 1 175 ? 40.515 10.231 -4.549 1.00 35.88 175 VAL A N 1
ATOM 1428 C CA . VAL A 1 175 ? 39.716 9.140 -3.979 1.00 35.88 175 VAL A CA 1
ATOM 1429 C C . VAL A 1 175 ? 40.376 8.623 -2.689 1.00 35.88 175 VAL A C 1
ATOM 1431 O O . VAL A 1 175 ? 41.427 7.996 -2.715 1.00 35.88 175 VAL A O 1
ATOM 1434 N N . LYS A 1 176 ? 39.676 8.878 -1.572 1.00 37.22 176 LYS A N 1
ATOM 1435 C CA . LYS A 1 176 ? 39.524 8.086 -0.326 1.00 37.22 176 LYS A CA 1
ATOM 1436 C C . LYS A 1 176 ? 40.761 7.719 0.521 1.00 37.22 176 LYS A C 1
ATOM 1438 O O . LYS A 1 176 ? 41.540 6.841 0.174 1.00 37.22 176 LYS A O 1
ATOM 1443 N N . LYS A 1 177 ? 40.741 8.164 1.788 1.00 35.62 177 LYS A N 1
ATO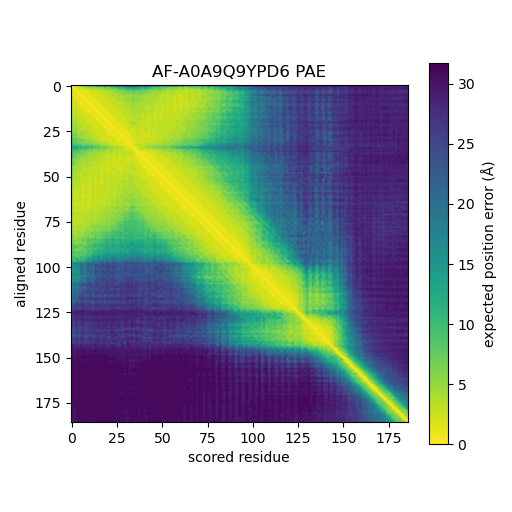M 1444 C CA . LYS A 1 177 ? 41.138 7.325 2.938 1.00 35.62 177 LYS A CA 1
ATOM 1445 C C . LYS A 1 177 ? 40.078 7.390 4.046 1.00 35.62 177 LYS A C 1
ATOM 1447 O O . LYS A 1 177 ? 39.703 8.469 4.493 1.00 35.62 177 LYS A O 1
ATOM 1452 N N . LYS A 1 178 ? 39.580 6.207 4.426 1.00 36.62 178 LYS A N 1
ATOM 1453 C CA . LYS A 1 178 ? 38.709 5.937 5.583 1.00 36.62 178 LYS A CA 1
ATOM 1454 C C . LYS A 1 178 ? 39.387 6.375 6.894 1.00 36.62 178 LYS A C 1
ATOM 1456 O O . LYS A 1 178 ? 40.604 6.218 6.989 1.00 36.62 178 LYS A O 1
ATOM 1461 N N . PRO A 1 179 ? 38.630 6.806 7.918 1.00 43.91 179 PRO A N 1
ATOM 1462 C CA . PRO A 1 179 ? 39.140 6.915 9.273 1.00 43.91 179 PRO A CA 1
ATOM 1463 C C . PRO A 1 179 ? 38.852 5.614 10.033 1.00 43.91 179 PRO A C 1
ATOM 1465 O O . PRO A 1 179 ? 37.696 5.215 10.156 1.00 43.91 179 PRO A O 1
ATOM 1468 N N . GLU A 1 180 ? 39.875 4.965 10.581 1.00 38.12 180 GLU A N 1
ATOM 1469 C CA . GLU A 1 180 ? 39.663 4.082 11.726 1.00 38.12 180 GLU A CA 1
ATOM 1470 C C . GLU A 1 180 ? 40.878 4.089 12.659 1.00 38.12 180 GLU A C 1
ATOM 1472 O O . GLU A 1 180 ? 41.967 3.680 12.280 1.00 38.12 180 GLU A O 1
ATOM 1477 N N . ARG A 1 181 ? 40.614 4.625 13.858 1.00 41.97 181 ARG A N 1
ATOM 1478 C CA . ARG A 1 181 ? 41.162 4.305 15.185 1.00 41.97 181 ARG A CA 1
ATOM 1479 C C . ARG A 1 181 ? 42.664 4.043 15.337 1.00 41.97 181 ARG A C 1
ATOM 1481 O O . ARG A 1 181 ? 43.142 2.988 14.958 1.00 41.97 181 ARG A O 1
ATOM 1488 N N . GLU A 1 182 ? 43.288 4.857 16.190 1.00 44.38 182 GLU A N 1
ATOM 1489 C CA . GLU A 1 182 ? 43.933 4.344 17.408 1.00 44.38 182 GLU A CA 1
ATOM 1490 C C . GLU A 1 182 ? 44.014 5.420 18.507 1.00 44.38 182 GLU A C 1
ATOM 1492 O O . GLU A 1 182 ? 44.126 6.614 18.240 1.00 44.38 182 GLU A O 1
ATOM 1497 N N . MET A 1 183 ? 43.828 4.961 19.746 1.00 44.75 183 MET A N 1
ATOM 1498 C CA . MET A 1 183 ? 43.910 5.698 21.011 1.00 44.75 183 MET A CA 1
ATOM 1499 C C . MET A 1 183 ? 45.373 5.931 21.437 1.00 44.75 183 MET A C 1
ATOM 1501 O O . MET A 1 183 ? 46.270 5.322 20.872 1.00 44.75 183 MET A O 1
ATOM 1505 N N . LEU A 1 184 ? 45.526 6.686 22.539 1.00 38.12 184 LEU A N 1
ATOM 1506 C CA . LEU A 1 184 ? 46.684 6.898 23.436 1.00 38.12 184 LEU A CA 1
ATOM 1507 C C . LEU A 1 184 ? 47.350 8.279 23.276 1.00 38.12 184 LEU A C 1
ATOM 1509 O O . LEU A 1 184 ? 47.972 8.568 22.266 1.00 38.12 184 LEU A O 1
ATOM 1513 N N . ALA A 1 185 ? 47.054 9.239 24.158 1.00 40.44 185 ALA A N 1
ATOM 1514 C CA . ALA A 1 185 ? 47.538 9.395 25.542 1.00 40.44 185 ALA A CA 1
ATOM 1515 C C . ALA A 1 185 ? 48.858 10.183 25.609 1.00 40.44 185 ALA A C 1
ATOM 1517 O O . ALA A 1 185 ? 49.918 9.612 25.381 1.00 40.44 185 ALA A O 1
ATOM 1518 N N . MET A 1 186 ? 48.767 11.465 25.982 1.00 38.59 186 MET A N 1
ATOM 1519 C CA . MET A 1 186 ? 49.479 12.068 27.120 1.00 38.59 186 MET A CA 1
ATOM 1520 C C . MET A 1 186 ? 48.855 13.423 27.455 1.00 38.59 186 MET A C 1
ATOM 1522 O O . MET A 1 186 ? 48.537 14.163 26.498 1.00 38.59 186 MET A O 1
#

Solvent-accessible surface area (backbone atoms only — not comparable to full-atom values): 10957 Å² total; per-residue (Å²): 114,69,67,62,55,52,45,52,51,50,52,53,50,50,55,52,49,55,55,51,47,52,52,50,50,53,51,28,52,52,30,48,74,72,66,40,54,69,65,22,50,53,48,53,52,52,47,52,53,50,50,58,50,48,57,52,50,50,54,51,42,54,51,51,53,50,52,50,50,53,52,53,49,52,54,50,52,50,53,51,51,53,51,52,49,52,50,49,55,51,50,51,53,51,51,55,52,52,53,49,55,51,51,52,49,52,50,51,55,49,48,54,50,51,53,51,49,49,52,50,51,53,55,50,70,74,69,63,51,75,70,53,51,54,51,50,52,52,50,51,50,52,53,53,49,64,58,62,69,57,76,73,76,82,75,80,91,68,85,77,78,86,75,80,91,73,81,81,83,78,83,74,84,83,83,84,81,86,89,78,88,84,89,85,89,132

Sequence (186 aa):
MQLKQQRDKLKQYQKKITLQMEKERQLAKQLLNDGKKEKALLLLKKKRYQNQLLDKTENQISNLERMVQDIEFAQIEMKVFEGLKVGNDCLKKMHEMLSLEEVERIMDETHDSIEYQKQIDEMLAGSLTQEDEDAVLAELEAITQGEADLELPEVPGEELPEVPEQEPVREKERVKKKPEREMLAM

Secondary structure (DSSP, 8-state):
-HHHHHHHHHHHHHHHHHHHHHHHHHHHHHHHHTT-HHHHHHHHHHHHHHHHHHHHHHHHHHHHHHHHHHHHHHHHHHHHHHHHHHHHHHHHHHHHHHHHHHHHHHHHHHHHHHHHHHHHHHHHHTT--HHHHHHHHHHHHHHHHHHHTS-PPPPP-PPPP-------------------------